Protein AF-0000000076754412 (afdb_homodimer)

Solvent-accessible surface area (backbone atoms only — not comparable to full-atom values): 15138 Å² total; per-residue (Å²): 67,38,43,42,46,48,81,57,50,55,60,40,44,88,69,35,59,53,42,61,53,50,56,64,53,45,78,73,45,84,82,56,74,74,42,76,46,78,52,86,63,39,36,35,36,34,46,70,50,68,36,38,57,58,87,78,58,60,30,35,32,29,74,58,44,25,42,32,45,27,33,68,37,61,52,35,30,36,37,37,38,54,46,91,73,42,43,81,75,39,74,72,35,80,89,76,38,36,25,30,28,44,67,80,91,41,26,43,36,57,40,37,54,62,28,28,39,38,35,41,53,59,32,20,32,32,74,52,17,25,93,82,61,77,46,56,35,30,32,38,37,39,38,28,54,57,133,67,37,42,45,47,49,81,56,49,56,61,42,44,87,70,35,60,53,40,61,53,49,55,65,52,44,80,73,44,84,81,55,72,74,43,78,46,77,54,85,62,40,34,36,37,34,45,69,49,66,37,38,57,58,87,76,59,57,28,35,30,28,73,57,42,24,42,32,46,27,32,68,38,61,54,35,29,37,36,36,37,54,44,90,73,42,42,79,73,39,74,73,34,81,89,77,39,38,26,30,28,44,65,80,90,41,25,41,37,56,40,38,55,62,27,29,39,37,35,42,51,59,31,21,32,32,74,52,18,26,92,83,63,77,47,56,35,30,31,38,37,39,37,26,55,57,132

Structure (mmCIF, N/CA/C/O backbone):
data_AF-0000000076754412-model_v1
#
loop_
_entity.id
_entity.type
_entity.pdbx_description
1 polymer 'YhcH/YjgK/YiaL family protein'
#
loop_
_atom_site.group_PDB
_atom_site.id
_atom_site.type_symbol
_atom_site.label_atom_id
_atom_site.label_alt_id
_atom_site.label_comp_id
_atom_site.label_asym_id
_atom_site.label_entity_id
_atom_site.label_seq_id
_atom_site.pdbx_PDB_ins_code
_atom_site.Cartn_x
_atom_site.Cartn_y
_atom_site.Cartn_z
_atom_site.occupancy
_atom_site.B_iso_or_equiv
_atom_site.auth_seq_id
_atom_site.auth_comp_id
_atom_site.auth_asym_id
_atom_site.auth_atom_id
_atom_site.pdbx_PDB_model_num
ATOM 1 N N . MET A 1 1 ? -4.668 1.689 -2.652 1 98.44 1 MET A N 1
ATOM 2 C CA . MET A 1 1 ? -3.76 2.596 -1.956 1 98.44 1 MET A CA 1
ATOM 3 C C . MET A 1 1 ? -2.369 2.562 -2.582 1 98.44 1 MET A C 1
ATOM 5 O O . MET A 1 1 ? -2.012 1.595 -3.256 1 98.44 1 MET A O 1
ATOM 9 N N . ILE A 1 2 ? -1.663 3.637 -2.4 1 98.62 2 ILE A N 1
ATOM 10 C CA . ILE A 1 2 ? -0.267 3.752 -2.809 1 98.62 2 ILE A CA 1
ATOM 11 C C . ILE A 1 2 ? 0.594 4.125 -1.604 1 98.62 2 ILE A C 1
ATOM 13 O O . ILE A 1 2 ? 0.211 4.977 -0.799 1 98.62 2 ILE A O 1
ATOM 17 N N . VAL A 1 3 ? 1.683 3.438 -1.368 1 98.75 3 VAL A N 1
ATOM 18 C CA . VAL A 1 3 ? 2.701 3.838 -0.402 1 98.75 3 VAL A CA 1
ATOM 19 C C . VAL A 1 3 ? 4.027 4.078 -1.119 1 98.75 3 VAL A C 1
ATOM 21 O O . VAL A 1 3 ? 4.508 3.217 -1.859 1 98.75 3 VAL A O 1
ATOM 24 N N . ASP A 1 4 ? 4.586 5.242 -0.949 1 98.19 4 ASP A N 1
ATOM 25 C CA . ASP A 1 4 ? 5.836 5.625 -1.597 1 98.19 4 ASP A CA 1
ATOM 26 C C . ASP A 1 4 ? 6.5 6.785 -0.863 1 98.19 4 ASP A C 1
ATOM 28 O O . ASP A 1 4 ? 5.938 7.332 0.086 1 98.19 4 ASP A O 1
ATOM 32 N N . GLN A 1 5 ? 7.773 7.016 -1.254 1 97.38 5 GLN A N 1
ATOM 33 C CA . GLN A 1 5 ? 8.305 8.32 -0.887 1 97.38 5 GLN A CA 1
ATOM 34 C C . GLN A 1 5 ? 7.453 9.445 -1.465 1 97.38 5 GLN A C 1
ATOM 36 O O . GLN A 1 5 ? 6.965 9.352 -2.592 1 97.38 5 GLN A O 1
ATOM 41 N N . LEU A 1 6 ? 7.281 10.5 -0.679 1 96.69 6 LEU A N 1
ATOM 42 C CA . LEU A 1 6 ? 6.402 11.586 -1.087 1 96.69 6 LEU A CA 1
ATOM 43 C C . LEU A 1 6 ? 6.754 12.07 -2.49 1 96.69 6 LEU A C 1
ATOM 45 O O . LEU A 1 6 ? 5.871 12.211 -3.342 1 96.69 6 LEU A O 1
ATOM 49 N N . GLN A 1 7 ? 8.039 12.297 -2.762 1 93.94 7 GLN A N 1
ATOM 50 C CA . GLN A 1 7 ? 8.461 12.828 -4.055 1 93.94 7 GLN A CA 1
ATOM 51 C C . GLN A 1 7 ? 8.195 11.82 -5.172 1 93.94 7 GLN A C 1
ATOM 53 O O . GLN A 1 7 ? 8.047 12.203 -6.336 1 93.94 7 GLN A O 1
ATOM 58 N N . GLY A 1 8 ? 8.117 10.57 -4.836 1 94.94 8 GLY A N 1
ATOM 59 C CA . GLY A 1 8 ? 7.867 9.516 -5.812 1 94.94 8 GLY A CA 1
ATOM 60 C C . GLY A 1 8 ? 6.438 9.508 -6.324 1 94.94 8 GLY A C 1
ATOM 61 O O . GLY A 1 8 ? 6.152 8.906 -7.363 1 94.94 8 GLY A O 1
ATOM 62 N N . LEU A 1 9 ? 5.539 10.234 -5.715 1 96.38 9 LEU A N 1
ATOM 63 C CA . LEU A 1 9 ? 4.121 10.203 -6.062 1 96.38 9 LEU A CA 1
ATOM 64 C C . LEU A 1 9 ? 3.889 10.82 -7.438 1 96.38 9 LEU A C 1
ATOM 66 O O . LEU A 1 9 ? 2.836 10.609 -8.047 1 96.38 9 LEU A O 1
ATOM 70 N N . GLN A 1 10 ? 4.836 11.578 -7.887 1 94.19 10 GLN A N 1
ATOM 71 C CA . GLN A 1 10 ? 4.703 12.172 -9.219 1 94.19 10 GLN A CA 1
ATOM 72 C C . GLN A 1 10 ? 4.562 11.086 -10.281 1 94.19 10 GLN A C 1
ATOM 74 O O . GLN A 1 10 ? 3.963 11.32 -11.336 1 94.19 10 GLN A O 1
ATOM 79 N N . ALA A 1 11 ? 5.074 9.938 -10 1 93.38 11 ALA A N 1
ATOM 80 C CA . ALA A 1 11 ? 5.051 8.828 -10.945 1 93.38 11 ALA A CA 1
ATOM 81 C C . ALA A 1 11 ? 3.635 8.281 -11.109 1 93.38 11 ALA A C 1
ATOM 83 O O . ALA A 1 11 ? 3.377 7.469 -12.008 1 93.38 11 ALA A O 1
ATOM 84 N N . TYR A 1 12 ? 2.746 8.734 -10.281 1 94.62 12 TYR A N 1
ATOM 85 C CA . TYR A 1 12 ? 1.379 8.219 -10.289 1 94.62 12 TYR A CA 1
ATOM 86 C C . TYR A 1 12 ? 0.398 9.297 -10.742 1 94.62 12 TYR A C 1
ATOM 88 O O . TYR A 1 12 ? -0.756 9.312 -10.312 1 94.62 12 TYR A O 1
ATOM 96 N N . SER A 1 13 ? 0.771 10.172 -11.609 1 92.12 13 SER A N 1
ATOM 97 C CA . SER A 1 13 ? -0.01 11.344 -11.992 1 92.12 13 SER A CA 1
ATOM 98 C C . SER A 1 13 ? -1.277 10.953 -12.734 1 92.12 13 SER A C 1
ATOM 100 O O . SER A 1 13 ? -2.27 11.68 -12.719 1 92.12 13 SER A O 1
ATOM 102 N N . ASP A 1 14 ? -1.338 9.742 -13.367 1 89.12 14 ASP A N 1
ATOM 103 C CA . ASP A 1 14 ? -2.541 9.281 -14.055 1 89.12 14 ASP A CA 1
ATOM 104 C C . ASP A 1 14 ? -3.654 8.969 -13.055 1 89.12 14 ASP A C 1
ATOM 106 O O . ASP A 1 14 ? -4.836 9.109 -13.375 1 89.12 14 ASP A O 1
ATOM 110 N N . ARG A 1 15 ? -3.23 8.562 -11.859 1 93.44 15 ARG A N 1
ATOM 111 C CA . ARG A 1 15 ? -4.195 8.117 -10.859 1 93.44 15 ARG A CA 1
ATOM 112 C C . ARG A 1 15 ? -4.422 9.188 -9.805 1 93.44 15 ARG A C 1
ATOM 114 O O . ARG A 1 15 ? -5.453 9.195 -9.125 1 93.44 15 ARG A O 1
ATOM 121 N N . ILE A 1 16 ? -3.455 10.07 -9.711 1 95.19 16 ILE A N 1
ATOM 122 C CA . ILE A 1 16 ? -3.51 11.133 -8.711 1 95.19 16 ILE A CA 1
ATOM 123 C C . ILE A 1 16 ? -3.49 12.492 -9.406 1 95.19 16 ILE A C 1
ATOM 125 O O . ILE A 1 16 ? -2.445 13.141 -9.477 1 95.19 16 ILE A O 1
ATOM 129 N N . PRO A 1 17 ? -4.637 12.984 -9.742 1 92.38 17 PRO A N 1
ATOM 130 C CA . PRO A 1 17 ? -4.672 14.312 -10.375 1 92.38 17 PRO A CA 1
ATOM 131 C C . PRO A 1 17 ? -4.086 15.406 -9.477 1 92.38 17 PRO A C 1
ATOM 133 O O . PRO A 1 17 ? -4.211 15.336 -8.25 1 92.38 17 PRO A O 1
ATOM 136 N N . HIS A 1 18 ? -3.426 16.344 -10.047 1 95.19 18 HIS A N 1
ATOM 137 C CA . HIS A 1 18 ? -2.934 17.562 -9.398 1 95.19 18 HIS A CA 1
ATOM 138 C C . HIS A 1 18 ? -1.764 17.25 -8.469 1 95.19 18 HIS A C 1
ATOM 140 O O . HIS A 1 18 ? -1.334 18.109 -7.699 1 95.19 18 HIS A O 1
ATOM 146 N N . ILE A 1 19 ? -1.248 16.031 -8.523 1 95.44 19 ILE A N 1
ATOM 147 C CA . ILE A 1 19 ? -0.172 15.633 -7.625 1 95.44 19 ILE A CA 1
ATOM 148 C C . ILE A 1 19 ? 1.046 16.531 -7.852 1 95.44 19 ILE A C 1
ATOM 150 O O . ILE A 1 19 ? 1.746 16.891 -6.902 1 95.44 19 ILE A O 1
ATOM 154 N N . LYS A 1 20 ? 1.332 16.922 -9.039 1 94.31 20 LYS A N 1
ATOM 155 C CA . LYS A 1 20 ? 2.473 17.781 -9.305 1 94.31 20 LYS A CA 1
ATOM 156 C C . LYS A 1 20 ? 2.318 19.125 -8.602 1 94.31 20 LYS A C 1
ATOM 158 O O . LYS A 1 20 ? 3.258 19.609 -7.965 1 94.31 20 LYS A O 1
ATOM 163 N N . ALA A 1 21 ? 1.181 19.719 -8.75 1 94.81 21 ALA A N 1
ATOM 164 C CA . ALA A 1 21 ? 0.907 20.984 -8.086 1 94.81 21 ALA A CA 1
ATOM 165 C C . ALA A 1 21 ? 1.015 20.859 -6.574 1 94.81 21 ALA A C 1
ATOM 167 O O . ALA A 1 21 ? 1.545 21.75 -5.902 1 94.81 21 ALA A O 1
ATOM 168 N N . ALA A 1 22 ? 0.491 19.766 -6.047 1 95.88 22 ALA A N 1
ATOM 169 C CA . ALA A 1 22 ? 0.557 19.516 -4.609 1 95.88 22 ALA A CA 1
ATOM 170 C C . ALA A 1 22 ? 2.004 19.438 -4.133 1 95.88 22 ALA A C 1
ATOM 172 O O . ALA A 1 22 ? 2.367 20.062 -3.133 1 95.88 22 ALA A O 1
ATOM 173 N N . LEU A 1 23 ? 2.838 18.734 -4.824 1 94.88 23 LEU A N 1
ATOM 174 C CA . LEU A 1 23 ? 4.234 18.562 -4.441 1 94.88 23 LEU A CA 1
ATOM 175 C C . LEU A 1 23 ? 5 19.875 -4.531 1 94.88 23 LEU A C 1
ATOM 177 O O . LEU A 1 23 ? 5.836 20.172 -3.676 1 94.88 23 LEU A O 1
ATOM 181 N N . ASP A 1 24 ? 4.73 20.656 -5.496 1 92.69 24 ASP A N 1
ATOM 182 C CA . ASP A 1 24 ? 5.359 21.969 -5.633 1 92.69 24 ASP A CA 1
ATOM 183 C C . ASP A 1 24 ? 4.996 22.875 -4.461 1 92.69 24 ASP A C 1
ATOM 185 O O . ASP A 1 24 ? 5.836 23.625 -3.971 1 92.69 24 ASP A O 1
ATOM 189 N N . THR A 1 25 ? 3.789 22.812 -4.062 1 92.19 25 THR A N 1
ATOM 190 C CA . THR A 1 25 ? 3.303 23.656 -2.975 1 92.19 25 THR A CA 1
ATOM 191 C C . THR A 1 25 ? 3.811 23.141 -1.628 1 92.19 25 THR A C 1
ATOM 193 O O . THR A 1 25 ? 4.117 23.938 -0.735 1 92.19 25 THR A O 1
ATOM 196 N N . PHE A 1 26 ? 3.945 21.859 -1.416 1 89.19 26 PHE A N 1
ATOM 197 C CA . PHE A 1 26 ? 4.383 21.203 -0.191 1 89.19 26 PHE A CA 1
ATOM 198 C C . PHE A 1 26 ? 5.719 21.766 0.278 1 89.19 26 PHE A C 1
ATOM 200 O O . PHE A 1 26 ? 5.914 22.016 1.471 1 89.19 26 PHE A O 1
ATOM 207 N N . ASN A 1 27 ? 6.672 21.938 -0.586 1 81.69 27 ASN A N 1
ATOM 208 C CA . ASN A 1 27 ? 8.016 22.391 -0.252 1 81.69 27 ASN A CA 1
ATOM 209 C C . ASN A 1 27 ? 7.98 23.672 0.572 1 81.69 27 ASN A C 1
ATOM 211 O O . ASN A 1 27 ? 8.859 23.906 1.408 1 81.69 27 ASN A O 1
ATOM 215 N N . GLY A 1 28 ? 6.91 24.344 0.569 1 82.06 28 GLY A N 1
ATOM 216 C CA . GLY A 1 28 ? 6.812 25.609 1.291 1 82.06 28 GLY A CA 1
ATOM 217 C C . GLY A 1 28 ? 5.988 25.5 2.561 1 82.06 28 GLY A C 1
ATOM 218 O O . GLY A 1 28 ? 5.957 26.438 3.363 1 82.06 28 GLY A O 1
ATOM 219 N N . LEU A 1 29 ? 5.406 24.328 2.846 1 86 29 LEU A N 1
ATOM 220 C CA . LEU A 1 29 ? 4.387 24.25 3.885 1 86 29 LEU A CA 1
ATOM 221 C C . LEU A 1 29 ? 4.895 23.453 5.086 1 86 29 LEU A C 1
ATOM 223 O O . LEU A 1 29 ? 4.324 23.547 6.176 1 86 29 LEU A O 1
ATOM 227 N N . ALA A 1 30 ? 5.879 22.688 5.113 1 77.12 30 ALA A N 1
ATOM 228 C CA . ALA A 1 30 ? 6.305 21.719 6.129 1 77.12 30 ALA A CA 1
ATOM 229 C C . ALA A 1 30 ? 6.555 22.422 7.465 1 77.12 30 ALA A C 1
ATOM 231 O O . ALA A 1 30 ? 6.422 21.797 8.523 1 77.12 30 ALA A O 1
ATOM 232 N N . GLN A 1 31 ? 6.766 23.656 7.453 1 83.56 31 GLN A N 1
ATOM 233 C CA . GLN A 1 31 ? 7.113 24.344 8.688 1 83.56 31 GLN A CA 1
ATOM 234 C C . GLN A 1 31 ? 6.012 25.328 9.094 1 83.56 31 GLN A C 1
ATOM 236 O O . GLN A 1 31 ? 6.188 26.109 10.031 1 83.56 31 GLN A O 1
ATOM 241 N N . GLU A 1 32 ? 4.922 25.172 8.422 1 89.25 32 GLU A N 1
ATOM 242 C CA . GLU A 1 32 ? 3.828 26.109 8.695 1 89.25 32 GLU A CA 1
ATOM 243 C C . GLU A 1 32 ? 3.02 25.656 9.906 1 89.25 32 GLU A C 1
ATOM 245 O O . GLU A 1 32 ? 3.193 24.547 10.398 1 89.25 32 GLU A O 1
ATOM 250 N N . ALA A 1 33 ? 2.154 26.531 10.383 1 93.12 33 ALA A N 1
ATOM 251 C CA . ALA A 1 33 ? 1.313 26.281 11.547 1 93.12 33 ALA A CA 1
ATOM 252 C C . ALA A 1 33 ? 0.203 25.281 11.219 1 93.12 33 ALA A C 1
ATOM 254 O O . ALA A 1 33 ? -0.13 25.078 10.047 1 93.12 33 ALA A O 1
ATOM 255 N N . ILE A 1 34 ? -0.3 24.719 12.234 1 95.75 34 ILE A N 1
ATOM 256 C CA . ILE A 1 34 ? -1.445 23.828 12.109 1 95.75 34 ILE A CA 1
ATOM 257 C C . ILE A 1 34 ? -2.607 24.562 11.445 1 95.75 34 ILE A C 1
ATOM 259 O O . ILE A 1 34 ? -2.879 25.719 11.773 1 95.75 34 ILE A O 1
ATOM 263 N N . GLY A 1 35 ? -3.252 23.938 10.57 1 96.44 35 GLY A N 1
ATOM 264 C CA . GLY A 1 35 ? -4.379 24.562 9.891 1 96.44 35 GLY A CA 1
ATOM 265 C C . GLY A 1 35 ? -4.527 24.109 8.453 1 96.44 35 GLY A C 1
ATOM 266 O O . GLY A 1 35 ? -3.844 23.188 8.008 1 96.44 35 GLY A O 1
ATOM 267 N N . ARG A 1 36 ? -5.496 24.672 7.762 1 96.94 36 ARG A N 1
ATOM 268 C CA . ARG A 1 36 ? -5.797 24.359 6.367 1 96.94 36 ARG A CA 1
ATOM 269 C C . ARG A 1 36 ? -5.098 25.328 5.426 1 96.94 36 ARG A C 1
ATOM 271 O O . ARG A 1 36 ? -5.066 26.547 5.688 1 96.94 36 ARG A O 1
ATOM 278 N N . TYR A 1 37 ? -4.574 24.891 4.336 1 96.94 37 TYR A N 1
ATOM 279 C CA . TYR A 1 37 ? -3.939 25.672 3.281 1 96.94 37 TYR A CA 1
ATOM 280 C C . TYR A 1 37 ? -4.449 25.234 1.908 1 96.94 37 TYR A C 1
ATOM 282 O O . TYR A 1 37 ? -4.238 24.094 1.486 1 96.94 37 TYR A O 1
ATOM 290 N N . ASP A 1 38 ? -5.016 26.172 1.176 1 96.06 38 ASP A N 1
ATOM 291 C CA . ASP A 1 38 ? -5.578 25.875 -0.136 1 96.06 38 ASP A CA 1
ATOM 292 C C . ASP A 1 38 ? -4.531 26.047 -1.235 1 96.06 38 ASP A C 1
ATOM 294 O O . ASP A 1 38 ? -3.6 26.844 -1.098 1 96.06 38 ASP A O 1
ATOM 298 N N . PHE A 1 39 ? -4.578 25.328 -2.26 1 94.31 39 PHE A N 1
ATOM 299 C CA . PHE A 1 39 ? -3.828 25.5 -3.498 1 94.31 39 PHE A CA 1
ATOM 300 C C . PHE A 1 39 ? -4.68 25.141 -4.703 1 94.31 39 PHE A C 1
ATOM 302 O O . PHE A 1 39 ? -5.812 24.672 -4.555 1 94.31 39 PHE A O 1
ATOM 309 N N . GLU A 1 40 ? -4.168 25.438 -5.879 1 91.19 40 GLU A N 1
ATOM 310 C CA . GLU A 1 40 ? -4.895 25.094 -7.094 1 91.19 40 GLU A CA 1
ATOM 311 C C . GLU A 1 40 ? -5 23.578 -7.254 1 91.19 40 GLU A C 1
ATOM 313 O O . GLU A 1 40 ? -3.994 22.906 -7.473 1 91.19 40 GLU A O 1
ATOM 318 N N . GLY A 1 41 ? -6.176 23.047 -6.984 1 94.12 41 GLY A N 1
ATOM 319 C CA . GLY A 1 41 ? -6.395 21.625 -7.195 1 94.12 41 GLY A CA 1
ATOM 320 C C . GLY A 1 41 ? -6.781 20.875 -5.926 1 94.12 41 GLY A C 1
ATOM 321 O O . GLY A 1 41 ? -7.141 19.703 -5.973 1 94.12 41 GLY A O 1
ATOM 322 N N . GLY A 1 42 ? -6.617 21.594 -4.703 1 96.88 42 GLY A N 1
ATOM 323 C CA . GLY A 1 42 ? -6.992 20.938 -3.453 1 96.88 42 GLY A CA 1
ATOM 324 C C . GLY A 1 42 ? -6.582 21.734 -2.229 1 96.88 42 GLY A C 1
ATOM 325 O O . GLY A 1 42 ? -6.59 22.969 -2.25 1 96.88 42 GLY A O 1
ATOM 326 N N . TYR A 1 43 ? -6.312 21.047 -1.161 1 97.25 43 TYR A N 1
ATOM 327 C CA . TYR A 1 43 ? -5.887 21.734 0.049 1 97.25 43 TYR A CA 1
ATOM 328 C C . TYR A 1 43 ? -5.082 20.812 0.953 1 97.25 43 TYR A C 1
ATOM 330 O O . TYR A 1 43 ? -5.07 19.594 0.751 1 97.25 43 TYR A O 1
ATOM 338 N N . PHE A 1 44 ? -4.398 21.438 1.867 1 97.38 44 PHE A N 1
ATOM 339 C CA . PHE A 1 44 ? -3.604 20.781 2.895 1 97.38 44 PHE A CA 1
ATOM 340 C C . PHE A 1 44 ? -4.219 20.984 4.273 1 97.38 44 PHE A C 1
ATOM 342 O O . PHE A 1 44 ? -4.777 22.047 4.555 1 97.38 44 PHE A O 1
ATOM 349 N N . PHE A 1 45 ? -4.039 19.984 5.066 1 97.31 45 PHE A N 1
ATOM 350 C CA . PHE A 1 45 ? -4.305 20.094 6.496 1 97.31 45 PHE A CA 1
ATOM 351 C C . PHE A 1 45 ? -3.072 19.719 7.309 1 97.31 45 PHE A C 1
ATOM 353 O O . PHE A 1 45 ? -2.598 18.578 7.227 1 97.31 45 PHE A O 1
ATOM 360 N N . ILE A 1 46 ? -2.555 20.656 8 1 97.12 46 ILE A N 1
ATOM 361 C CA . ILE A 1 46 ? -1.521 20.328 8.977 1 97.12 46 ILE A CA 1
ATOM 362 C C . ILE A 1 46 ? -2.16 20.078 10.336 1 97.12 46 ILE A C 1
ATOM 364 O O . ILE A 1 46 ? -2.949 20.891 10.82 1 97.12 46 ILE A O 1
ATOM 368 N N . GLN A 1 47 ? -1.828 18.969 10.867 1 96.94 47 GLN A N 1
ATOM 369 C CA . GLN A 1 47 ? -2.398 18.609 12.156 1 96.94 47 GLN A CA 1
ATOM 370 C C . GLN A 1 47 ? -1.352 17.953 13.055 1 96.94 47 GLN A C 1
ATOM 372 O O . GLN A 1 47 ? -0.331 17.453 12.57 1 96.94 47 GLN A O 1
ATOM 377 N N . ASP A 1 48 ? -1.529 18.078 14.328 1 96.38 48 ASP A N 1
ATOM 378 C CA . ASP A 1 48 ? -0.702 17.391 15.312 1 96.38 48 ASP A CA 1
ATOM 379 C C . ASP A 1 48 ? -1.553 16.828 16.453 1 96.38 48 ASP A C 1
ATOM 381 O O . ASP A 1 48 ? -2.771 17.016 16.469 1 96.38 48 ASP A O 1
ATOM 385 N N . GLY A 1 49 ? -0.93 15.992 17.25 1 96.81 49 GLY A N 1
ATOM 386 C CA . GLY A 1 49 ? -1.644 15.398 18.359 1 96.81 49 GLY A CA 1
ATOM 387 C C . GLY A 1 49 ? -0.961 14.156 18.922 1 96.81 49 GLY A C 1
ATOM 388 O O . GLY A 1 49 ? 0.255 14.008 18.797 1 96.81 49 GLY A O 1
ATOM 389 N N . GLU A 1 50 ? -1.765 13.445 19.594 1 97.69 50 GLU A N 1
ATOM 390 C CA . GLU A 1 50 ? -1.343 12.141 20.078 1 97.69 50 GLU A CA 1
ATOM 391 C C . GLU A 1 50 ? -1.973 11.008 19.281 1 97.69 50 GLU A C 1
ATOM 393 O O . GLU A 1 50 ? -3.152 11.078 18.922 1 97.69 50 GLU A O 1
ATOM 398 N N . LEU A 1 51 ? -1.179 10.039 19.031 1 98 51 LEU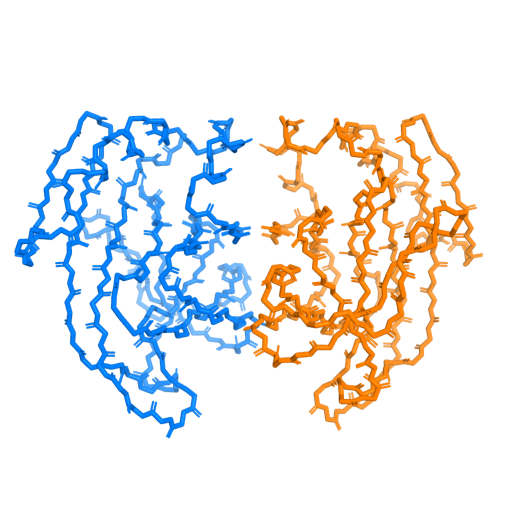 A N 1
ATOM 399 C CA . LEU A 1 51 ? -1.694 8.898 18.281 1 98 51 LEU A CA 1
ATOM 400 C C . LEU A 1 51 ? -2.756 8.156 19.094 1 98 51 LEU A C 1
ATOM 402 O O . LEU A 1 51 ? -2.619 7.988 20.312 1 98 51 LEU A O 1
ATOM 406 N N . GLY A 1 52 ? -3.838 7.785 18.469 1 97.44 52 GLY A N 1
ATOM 407 C CA . GLY A 1 52 ? -4.855 6.961 19.094 1 97.44 52 GLY A CA 1
ATOM 408 C C . GLY A 1 52 ? -4.582 5.473 18.969 1 97.44 52 GLY A C 1
ATOM 409 O O . GLY A 1 52 ? -3.857 5.043 18.078 1 97.44 52 GLY A O 1
ATOM 410 N N . ALA A 1 53 ? -5.203 4.738 19.828 1 96.69 53 ALA A N 1
ATOM 411 C CA . ALA A 1 53 ? -5.094 3.287 19.734 1 96.69 53 ALA A CA 1
ATOM 412 C C . ALA A 1 53 ? -5.848 2.756 18.516 1 96.69 53 ALA A C 1
ATOM 414 O O . ALA A 1 53 ? -6.945 3.23 18.203 1 96.69 53 ALA A O 1
ATOM 415 N N . VAL A 1 54 ? -5.355 1.763 17.891 1 95.38 54 VAL A N 1
ATOM 416 C CA . VAL A 1 54 ? -5.918 1.206 16.672 1 95.38 54 VAL A CA 1
ATOM 417 C C . VAL A 1 54 ? -7.332 0.69 16.938 1 95.38 54 VAL A C 1
ATOM 419 O O . VAL A 1 54 ? -8.211 0.789 16.078 1 95.38 54 VAL A O 1
ATOM 422 N N . ASP A 1 55 ? -7.617 0.157 18.062 1 93 55 ASP A N 1
ATOM 423 C CA . ASP A 1 55 ? -8.891 -0.494 18.359 1 93 55 ASP A CA 1
ATOM 424 C C . ASP A 1 55 ? -9.922 0.52 18.844 1 93 55 ASP A C 1
ATOM 426 O O . ASP A 1 55 ? -11.086 0.172 19.062 1 93 55 ASP A O 1
ATOM 430 N N . ALA A 1 56 ? -9.625 1.762 18.984 1 91.25 56 ALA A N 1
ATOM 431 C CA . ALA A 1 56 ? -10.516 2.773 19.531 1 91.25 56 ALA A CA 1
ATOM 432 C C . ALA A 1 56 ? -11.094 3.656 18.438 1 91.25 56 ALA A C 1
ATOM 434 O O . ALA A 1 56 ? -11.531 4.781 18.688 1 91.25 56 ALA A O 1
ATOM 435 N N . SER A 1 57 ? -11.039 3.154 17.219 1 93.31 57 SER A N 1
ATOM 436 C CA . SER A 1 57 ? -11.516 4 16.125 1 93.31 57 SER A CA 1
ATOM 437 C C . SER A 1 57 ? -12.203 3.174 15.047 1 93.31 57 SER A C 1
ATOM 439 O O . SER A 1 57 ? -11.945 1.975 14.922 1 93.31 57 SER A O 1
ATOM 441 N N . HIS A 1 58 ? -13.062 3.859 14.336 1 97.75 58 HIS A N 1
ATOM 442 C CA . HIS A 1 58 ? -13.648 3.316 13.117 1 97.75 58 HIS A CA 1
ATOM 443 C C . HIS A 1 58 ? -12.812 3.678 11.898 1 97.75 58 HIS A C 1
ATOM 445 O O . HIS A 1 58 ? -12.047 4.648 11.93 1 97.75 58 HIS A O 1
ATOM 451 N N . TYR A 1 59 ? -12.984 2.865 10.875 1 98.69 59 TYR A N 1
ATOM 452 C CA . TYR A 1 59 ? -12.508 3.311 9.57 1 98.69 59 TYR A CA 1
ATOM 453 C C . TYR A 1 59 ? -13.305 4.516 9.086 1 98.69 59 TYR A C 1
ATOM 455 O O . TYR A 1 59 ? -14.523 4.586 9.281 1 98.69 59 TYR A O 1
ATOM 463 N N . GLU A 1 60 ? -12.68 5.363 8.414 1 98.81 60 GLU A N 1
ATOM 464 C CA . GLU A 1 60 ? -13.359 6.41 7.66 1 98.81 60 GLU A CA 1
ATOM 465 C C . GLU A 1 60 ? -13.125 6.246 6.16 1 98.81 60 GLU A C 1
ATOM 467 O O . GLU A 1 60 ? -12.102 5.707 5.742 1 98.81 60 GLU A O 1
ATOM 472 N N . ALA A 1 61 ? -13.992 6.688 5.391 1 98.62 61 ALA A N 1
ATOM 473 C CA . ALA A 1 61 ? -13.883 6.688 3.934 1 98.62 61 ALA A CA 1
ATOM 474 C C . ALA A 1 61 ? -14.469 7.965 3.34 1 98.62 61 ALA A C 1
ATOM 476 O O . ALA A 1 61 ? -15.422 8.539 3.889 1 98.62 61 ALA A O 1
ATOM 477 N N . HIS A 1 62 ? -13.859 8.414 2.311 1 98.5 62 HIS A N 1
ATOM 478 C CA . HIS A 1 62 ? -14.281 9.602 1.588 1 98.5 62 HIS A CA 1
ATOM 479 C C . HIS A 1 62 ? -14.672 9.266 0.153 1 98.5 62 HIS A C 1
ATOM 481 O O . HIS A 1 62 ? -14.273 8.234 -0.378 1 98.5 62 HIS A O 1
ATOM 487 N N . ARG A 1 63 ? -15.477 10.164 -0.468 1 97.81 63 ARG A N 1
ATOM 488 C CA . ARG A 1 63 ? -15.914 9.914 -1.839 1 97.81 63 ARG A CA 1
ATOM 489 C C . ARG A 1 63 ? -15.5 11.055 -2.76 1 97.81 63 ARG A C 1
ATOM 491 O O . ARG A 1 63 ? -15.344 10.859 -3.969 1 97.81 63 ARG A O 1
ATOM 498 N N . LYS A 1 64 ? -15.312 12.219 -2.205 1 97.19 64 LYS A N 1
ATOM 499 C CA . LYS A 1 64 ? -15.023 13.406 -3.012 1 97.19 64 LYS A CA 1
ATOM 500 C C . LYS A 1 64 ? -13.523 13.672 -3.084 1 97.19 64 LYS A C 1
ATOM 502 O O . LYS A 1 64 ? -13.016 14.094 -4.125 1 97.19 64 LYS A O 1
ATOM 507 N N . TRP A 1 65 ? -12.836 13.352 -2.016 1 97.38 65 TRP A N 1
ATOM 508 C CA . TRP A 1 65 ? -11.414 13.664 -1.897 1 97.38 65 TRP A CA 1
ATOM 509 C C . TRP A 1 65 ? -10.594 12.398 -1.671 1 97.38 65 TRP A C 1
ATOM 511 O O . TRP A 1 65 ? -11.008 11.516 -0.914 1 97.38 65 TRP A O 1
ATOM 521 N N . LEU A 1 66 ? -9.539 12.312 -2.398 1 98 66 LEU A N 1
ATOM 522 C CA . LEU A 1 66 ? -8.539 11.367 -1.915 1 98 66 LEU A CA 1
ATOM 523 C C . LEU A 1 66 ? -7.637 12.016 -0.873 1 98 66 LEU A C 1
ATOM 525 O O . LEU A 1 66 ? -7.473 13.234 -0.864 1 98 66 LEU A O 1
ATOM 529 N N . ASP A 1 67 ? -7.121 11.227 0.046 1 98.69 67 ASP A N 1
ATOM 530 C CA . ASP A 1 67 ? -6.215 11.703 1.087 1 98.69 67 ASP A CA 1
ATOM 531 C C . ASP A 1 67 ? -4.789 11.203 0.842 1 98.69 67 ASP A C 1
ATOM 533 O O . ASP A 1 67 ? -4.586 10.039 0.491 1 98.69 67 ASP A O 1
ATOM 537 N N . ILE A 1 68 ? -3.879 12.07 1.017 1 98.69 68 ILE A N 1
ATOM 538 C CA . ILE A 1 68 ? -2.475 11.688 1.113 1 98.69 68 ILE A CA 1
ATOM 539 C C . ILE A 1 68 ? -1.943 12.016 2.506 1 98.69 68 ILE A C 1
ATOM 541 O O . ILE A 1 68 ? -1.905 13.188 2.9 1 98.69 68 ILE A O 1
ATOM 545 N N . HIS A 1 69 ? -1.586 10.977 3.262 1 98.81 69 HIS A N 1
ATOM 546 C CA . HIS A 1 69 ? -1.067 11.148 4.613 1 98.81 69 HIS A CA 1
ATOM 547 C C . HIS A 1 69 ? 0.457 11.188 4.617 1 98.81 69 HIS A C 1
ATOM 549 O O . HIS A 1 69 ? 1.11 10.281 4.105 1 98.81 69 HIS A O 1
ATOM 555 N N . VAL A 1 70 ? 1.025 12.273 5.23 1 98 70 VAL A N 1
ATOM 556 C CA . VAL A 1 70 ? 2.465 12.516 5.223 1 98 70 VAL A CA 1
ATOM 557 C C . VAL A 1 70 ? 2.928 12.93 6.617 1 98 70 VAL A C 1
ATOM 559 O O . VAL A 1 70 ? 2.779 14.086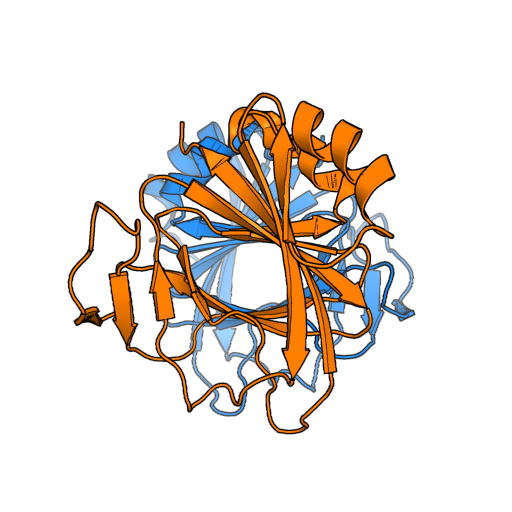 7.012 1 98 70 VAL A O 1
ATOM 562 N N . PRO A 1 71 ? 3.541 12.023 7.332 1 97.56 71 PRO A N 1
ATOM 563 C CA . PRO A 1 71 ? 4.133 12.469 8.594 1 97.56 71 PRO A CA 1
ATOM 564 C C . PRO A 1 71 ? 5.188 13.555 8.398 1 97.56 71 PRO A C 1
ATOM 566 O O . PRO A 1 71 ? 5.992 13.477 7.465 1 97.56 71 PRO A O 1
ATOM 569 N N . LEU A 1 72 ? 5.129 14.539 9.258 1 96.5 72 LEU A N 1
ATOM 570 C CA . LEU A 1 72 ? 6.145 15.586 9.289 1 96.5 72 LEU A CA 1
ATOM 571 C C . LEU A 1 72 ? 7.094 15.391 10.469 1 96.5 72 LEU A C 1
ATOM 573 O O . LEU A 1 72 ? 8.289 15.648 10.352 1 96.5 72 LEU A O 1
ATOM 577 N N . GLU A 1 73 ? 6.586 14.992 11.578 1 95.94 73 GLU A N 1
ATOM 578 C CA . GLU A 1 73 ? 7.328 14.641 12.789 1 95.94 73 GLU A CA 1
ATOM 579 C C . GLU A 1 73 ? 6.785 13.352 13.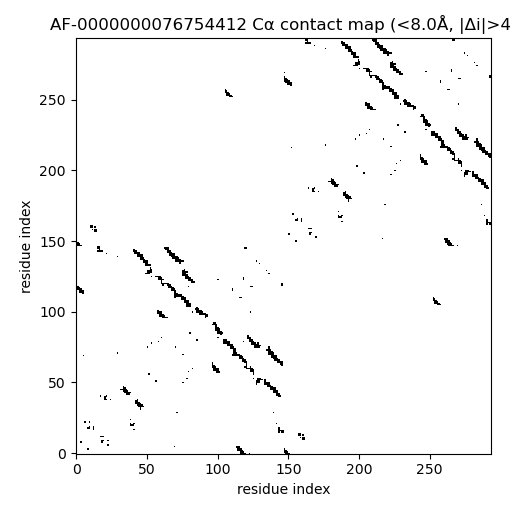406 1 95.94 73 GLU A C 1
ATOM 581 O O . GLU A 1 73 ? 5.574 13.133 13.445 1 95.94 73 GLU A O 1
ATOM 586 N N . GLY A 1 74 ? 7.809 12.508 13.914 1 95.75 74 GLY A N 1
ATOM 587 C CA . GLY A 1 74 ? 7.391 11.227 14.469 1 95.75 74 GLY A CA 1
ATOM 588 C C . GLY A 1 74 ? 7.016 10.211 13.414 1 95.75 74 GLY A C 1
ATOM 589 O O . GLY A 1 74 ? 7.668 10.125 12.367 1 95.75 74 GLY A O 1
ATOM 590 N N . HIS A 1 75 ? 6.117 9.305 13.758 1 96.94 75 HIS A N 1
ATOM 591 C CA . HIS A 1 75 ? 5.57 8.281 12.867 1 96.94 75 HIS A CA 1
ATOM 592 C C . HIS A 1 75 ? 4.105 8 13.188 1 96.94 75 HIS A C 1
ATOM 594 O O . HIS A 1 75 ? 3.604 8.414 14.234 1 96.94 75 HIS A O 1
ATOM 600 N N . GLU A 1 76 ? 3.473 7.418 12.305 1 97.94 76 GLU A N 1
ATOM 601 C CA . GLU A 1 76 ? 2.117 6.941 12.57 1 97.94 76 GLU A CA 1
ATOM 602 C C . GLU A 1 76 ? 1.859 5.602 11.891 1 97.94 76 GLU A C 1
ATOM 604 O O . GLU A 1 76 ? 2.553 5.238 10.938 1 97.94 76 GLU A O 1
ATOM 609 N N . TYR A 1 77 ? 0.959 4.883 12.445 1 98.31 77 TYR A N 1
ATOM 610 C CA . TYR A 1 77 ? 0.344 3.762 11.742 1 98.31 77 TYR A CA 1
ATOM 611 C C . TYR A 1 77 ? -0.946 4.191 11.055 1 98.31 77 TYR A C 1
ATOM 613 O O . TYR A 1 77 ? -1.773 4.887 11.648 1 98.31 77 TYR A O 1
ATOM 621 N N . LEU A 1 78 ? -1.03 3.912 9.836 1 98.75 78 LEU A N 1
ATOM 622 C CA . LEU A 1 78 ? -2.266 4.035 9.062 1 98.75 78 LEU A CA 1
ATOM 623 C C . LEU A 1 78 ? -2.852 2.662 8.75 1 98.75 78 LEU A C 1
ATOM 625 O O . LEU A 1 78 ? -2.184 1.82 8.148 1 98.75 78 LEU A O 1
ATOM 629 N N . ILE A 1 79 ? -4.082 2.439 9.219 1 98.75 79 ILE A N 1
ATOM 630 C CA . ILE A 1 79 ? -4.766 1.184 8.938 1 98.75 79 ILE A CA 1
ATOM 631 C C . ILE A 1 79 ? -5.668 1.355 7.715 1 98.75 79 ILE A C 1
ATOM 633 O O . ILE A 1 79 ? -6.434 2.316 7.629 1 98.75 79 ILE A O 1
ATOM 637 N N . VAL A 1 80 ? -5.547 0.452 6.746 1 98.81 80 VAL A N 1
ATOM 638 C CA . VAL A 1 80 ? -6.293 0.6 5.5 1 98.81 80 VAL A CA 1
ATOM 639 C C . VAL A 1 80 ? -6.996 -0.713 5.16 1 98.81 80 VAL A C 1
ATOM 641 O O . VAL A 1 80 ? -6.441 -1.794 5.371 1 98.81 80 VAL A O 1
ATOM 644 N N . ALA A 1 81 ? -8.148 -0.614 4.688 1 98.56 81 ALA A N 1
ATOM 645 C CA . ALA A 1 81 ? -8.914 -1.743 4.172 1 98.56 81 ALA A CA 1
ATOM 646 C C . ALA A 1 81 ? -9.836 -1.306 3.035 1 98.56 81 ALA A C 1
ATOM 648 O O . ALA A 1 81 ? -10.305 -0.165 3.012 1 98.56 81 ALA A O 1
ATOM 649 N N . PRO A 1 82 ? -10.039 -2.221 2.072 1 98.19 82 PRO A N 1
ATOM 650 C CA . PRO A 1 82 ? -11.031 -1.854 1.059 1 98.19 82 PRO A CA 1
ATOM 651 C C . PRO A 1 82 ? -12.43 -1.681 1.639 1 98.19 82 PRO A C 1
ATOM 653 O O . PRO A 1 82 ? -12.875 -2.5 2.449 1 98.19 82 PRO A O 1
ATOM 656 N N . THR A 1 83 ? -13.102 -0.685 1.184 1 98.06 83 THR A N 1
ATOM 657 C CA . THR A 1 83 ? -14.43 -0.385 1.699 1 98.06 83 THR A CA 1
ATOM 658 C C . THR A 1 83 ? -15.375 -1.563 1.479 1 98.06 83 THR A C 1
ATOM 660 O O . THR A 1 83 ? -16.25 -1.828 2.305 1 98.06 83 THR A O 1
ATOM 663 N N . CYS A 1 84 ? -15.172 -2.299 0.444 1 96.19 84 CYS A N 1
ATOM 664 C CA . CYS A 1 84 ? -16.094 -3.365 0.06 1 96.19 84 CYS A CA 1
ATOM 665 C C . CYS A 1 84 ? -15.992 -4.543 1.023 1 96.19 84 CYS A C 1
ATOM 667 O O . CYS A 1 84 ? -16.812 -5.453 0.983 1 96.19 84 CYS A O 1
ATOM 669 N N . GLN A 1 85 ? -15.078 -4.508 1.94 1 96.38 85 GLN A N 1
ATOM 670 C CA . GLN A 1 85 ? -14.898 -5.598 2.895 1 96.38 85 GLN A CA 1
ATOM 671 C C . GLN A 1 85 ? -15.281 -5.16 4.305 1 96.38 85 GLN A C 1
ATOM 673 O O . GLN A 1 85 ? -14.945 -5.832 5.281 1 96.38 85 GLN A O 1
ATOM 678 N N . LEU A 1 86 ? -15.875 -4.023 4.41 1 98.06 86 LEU A N 1
ATOM 679 C CA . LEU A 1 86 ? -16.203 -3.461 5.711 1 98.06 86 LEU A CA 1
ATOM 680 C C . LEU A 1 86 ? -17.719 -3.221 5.824 1 98.06 86 LEU A C 1
ATOM 682 O O . LEU A 1 86 ? -18.422 -3.236 4.82 1 98.06 86 LEU A O 1
ATOM 686 N N . ASN A 1 87 ? -18.125 -3.027 7.039 1 98.19 87 ASN A N 1
ATOM 687 C CA . ASN A 1 87 ? -19.531 -2.717 7.312 1 98.19 87 ASN A CA 1
ATOM 688 C C . ASN A 1 87 ? -19.719 -1.247 7.684 1 98.19 87 ASN A C 1
ATOM 690 O O . ASN A 1 87 ? -18.984 -0.721 8.531 1 98.19 87 ASN A O 1
ATOM 694 N N . GLU A 1 88 ? -20.703 -0.644 7.07 1 97.44 88 GLU A N 1
ATOM 695 C CA . GLU A 1 88 ? -20.984 0.756 7.375 1 97.44 88 GLU A CA 1
ATOM 696 C C . GLU A 1 88 ? -21.516 0.917 8.797 1 97.44 88 GLU A C 1
ATOM 698 O O . GLU A 1 88 ? -22.391 0.162 9.227 1 97.44 88 GLU A O 1
ATOM 703 N N . VAL A 1 89 ? -21.016 1.801 9.531 1 97.56 89 VAL A N 1
ATOM 704 C CA . VAL A 1 89 ? -21.438 2.135 10.883 1 97.56 89 VAL A CA 1
ATOM 705 C C . VAL A 1 89 ? -22.234 3.443 10.867 1 97.56 89 VAL A C 1
ATOM 707 O O . VAL A 1 89 ? -23.266 3.559 11.523 1 97.56 89 VAL A O 1
ATOM 710 N N . THR A 1 90 ? -21.656 4.398 10.242 1 97.62 90 THR A N 1
ATOM 711 C CA . THR A 1 90 ? -22.297 5.68 9.992 1 97.62 90 THR A CA 1
ATOM 712 C C . THR A 1 90 ? -22.359 5.969 8.492 1 97.62 90 THR A C 1
ATOM 714 O O . THR A 1 90 ? -21.344 5.902 7.801 1 97.62 90 THR A O 1
ATOM 717 N N . ALA A 1 91 ? -23.547 6.293 8.07 1 97.19 91 ALA A N 1
ATOM 718 C CA . ALA A 1 91 ? -23.781 6.516 6.645 1 97.19 91 ALA A CA 1
ATOM 719 C C . ALA A 1 91 ? -22.984 7.707 6.141 1 97.19 91 ALA A C 1
ATOM 721 O O . ALA A 1 91 ? -22.672 8.625 6.902 1 97.19 91 ALA A O 1
ATOM 722 N N . TYR A 1 92 ? -22.75 7.637 4.926 1 98.31 92 TYR A N 1
ATOM 723 C CA . TYR A 1 92 ? -22 8.688 4.258 1 98.31 92 TYR A CA 1
ATOM 724 C C . TYR A 1 92 ? -22.688 10.039 4.41 1 98.31 92 TYR A C 1
ATOM 726 O O . TYR A 1 92 ? -23.891 10.164 4.152 1 98.31 92 TYR A O 1
ATOM 734 N N . ASP A 1 93 ? -21.953 11 4.863 1 98.25 93 ASP A N 1
ATOM 735 C CA . ASP A 1 93 ? -22.359 12.398 4.938 1 98.25 93 ASP A CA 1
ATOM 736 C C . ASP A 1 93 ? -21.766 13.211 3.795 1 98.25 93 ASP A C 1
ATOM 738 O O . ASP A 1 93 ? -20.562 13.5 3.799 1 98.25 93 ASP A O 1
ATOM 742 N N . ALA A 1 94 ? -22.531 13.664 2.834 1 97.31 94 ALA A N 1
ATOM 743 C CA . ALA A 1 94 ? -22.047 14.336 1.633 1 97.31 94 ALA A CA 1
ATOM 744 C C . ALA A 1 94 ? -21.438 15.695 1.973 1 97.31 94 ALA A C 1
ATOM 746 O O . ALA A 1 94 ? -20.516 16.156 1.296 1 97.31 94 ALA A O 1
ATOM 747 N N . GLU A 1 95 ? -22 16.328 2.971 1 97.56 95 GLU A N 1
ATOM 748 C CA . GLU A 1 95 ? -21.484 17.625 3.383 1 97.56 95 GLU A CA 1
ATOM 749 C C . GLU A 1 95 ? -20.094 17.516 3.98 1 97.56 95 GLU A C 1
ATOM 751 O O . GLU A 1 95 ? -19.219 18.344 3.707 1 97.56 95 GLU A O 1
ATOM 756 N N . LYS A 1 96 ? -19.844 16.531 4.719 1 97.44 96 LYS A N 1
ATOM 757 C CA . LYS A 1 96 ? -18.562 16.344 5.379 1 97.44 96 LYS A CA 1
ATOM 758 C C . LYS A 1 96 ? -17.656 15.414 4.574 1 97.44 96 LYS A C 1
ATOM 760 O O . LYS A 1 96 ? -16.469 15.258 4.887 1 97.44 96 LYS A O 1
ATOM 765 N N . ASP A 1 97 ? -18.234 14.711 3.609 1 98.25 97 ASP A N 1
ATOM 766 C CA . ASP A 1 97 ? -17.531 13.75 2.764 1 98.25 97 ASP A CA 1
ATOM 767 C C . ASP A 1 97 ? -16.906 12.633 3.598 1 98.25 97 ASP A C 1
ATOM 769 O O . ASP A 1 97 ? -15.695 12.375 3.488 1 98.25 97 ASP A O 1
ATOM 773 N N . ILE A 1 98 ? -17.75 11.977 4.363 1 98.5 98 ILE A N 1
ATOM 774 C CA . ILE A 1 98 ? -17.156 10.953 5.219 1 98.5 98 ILE A CA 1
ATOM 775 C C . ILE A 1 98 ? -18.188 9.891 5.559 1 98.5 98 ILE A C 1
ATOM 777 O O . ILE A 1 98 ? -19.375 10.203 5.734 1 98.5 98 ILE A O 1
ATOM 781 N N . ALA A 1 99 ? -17.875 8.727 5.547 1 98.56 99 ALA A N 1
ATOM 782 C CA . ALA A 1 99 ? -18.578 7.586 6.129 1 98.56 99 ALA A CA 1
ATOM 783 C C . ALA A 1 99 ? -17.703 6.871 7.152 1 98.56 99 ALA A C 1
ATOM 785 O O . ALA A 1 99 ? -16.469 6.93 7.074 1 98.56 99 ALA A O 1
ATOM 786 N N . PHE A 1 100 ? -18.266 6.215 8.117 1 98.69 100 PHE A N 1
ATOM 787 C CA . PHE A 1 100 ? -17.531 5.395 9.07 1 98.69 100 PHE A CA 1
ATOM 788 C C . PHE A 1 100 ? -17.891 3.92 8.906 1 98.69 100 PHE A C 1
ATOM 790 O O . PHE A 1 100 ? -19.062 3.58 8.703 1 98.69 100 PHE A O 1
ATOM 797 N N . LEU A 1 101 ? -16.906 3.168 8.891 1 98.69 101 LEU A N 1
ATOM 798 C CA . LEU A 1 101 ? -17.062 1.733 8.672 1 98.69 101 LEU A CA 1
ATOM 799 C C . LEU A 1 101 ? -16.312 0.938 9.734 1 98.69 101 LEU A C 1
ATOM 801 O O . LEU A 1 101 ? -15.445 1.482 10.422 1 98.69 101 LEU A O 1
ATOM 805 N N . ASP A 1 102 ? -16.672 -0.365 9.883 1 98.25 102 ASP A N 1
ATOM 806 C CA . ASP A 1 102 ? -15.984 -1.27 10.797 1 98.25 102 ASP A CA 1
ATOM 807 C C . ASP A 1 102 ? -15.711 -2.617 10.133 1 98.25 102 ASP A C 1
ATOM 809 O O . ASP A 1 102 ? -16.438 -3.021 9.219 1 98.25 102 ASP A O 1
ATOM 813 N N . GLY A 1 103 ? -14.773 -3.258 10.664 1 97.31 103 GLY A N 1
ATOM 814 C CA . GLY A 1 103 ? -14.336 -4.566 10.203 1 97.31 103 GLY A CA 1
ATOM 815 C C . GLY A 1 103 ? -12.93 -4.914 10.648 1 97.31 103 GLY A C 1
ATOM 816 O O . GLY A 1 103 ? -12.328 -4.191 11.438 1 97.31 103 GLY A O 1
ATOM 817 N N . PRO A 1 104 ? -12.43 -6.043 10.18 1 95.69 104 PRO A N 1
ATOM 818 C CA . PRO A 1 104 ? -11.102 -6.484 10.617 1 95.69 104 PRO A CA 1
ATOM 819 C C . PRO A 1 104 ? -9.977 -5.613 10.062 1 95.69 104 PRO A C 1
ATOM 821 O O . PRO A 1 104 ? -10.156 -4.957 9.031 1 95.69 104 PRO A O 1
ATOM 824 N N . ILE A 1 105 ? -8.883 -5.598 10.734 1 96.44 105 ILE A N 1
ATOM 825 C CA . ILE A 1 105 ? -7.668 -4.953 10.258 1 96.44 105 ILE A CA 1
ATOM 826 C C . ILE A 1 105 ? -7.094 -5.746 9.086 1 96.44 105 ILE A C 1
ATOM 828 O O . ILE A 1 105 ? -6.934 -6.969 9.172 1 96.44 105 ILE A O 1
ATOM 832 N N . GLN A 1 106 ? -6.801 -5.047 8.008 1 96.56 106 GLN A N 1
ATOM 833 C CA . GLN A 1 106 ? -6.273 -5.75 6.84 1 96.56 106 GLN A CA 1
ATOM 834 C C . GLN A 1 106 ? -4.855 -5.293 6.52 1 96.56 106 GLN A C 1
ATOM 836 O O . GLN A 1 106 ? -3.938 -6.113 6.434 1 96.56 106 GLN A O 1
ATOM 841 N N . THR A 1 107 ? -4.652 -4.023 6.336 1 98.44 107 THR A N 1
ATOM 842 C CA . THR A 1 107 ? -3.334 -3.494 6.012 1 98.44 107 THR A CA 1
ATOM 843 C C . THR A 1 107 ? -2.879 -2.494 7.074 1 98.44 107 THR A C 1
ATOM 845 O O . THR A 1 107 ? -3.639 -1.604 7.461 1 98.44 107 THR A O 1
ATOM 848 N N . ILE A 1 108 ? -1.687 -2.703 7.566 1 98.5 108 ILE A N 1
ATOM 849 C CA . ILE A 1 108 ? -1.053 -1.802 8.523 1 98.5 108 ILE A CA 1
ATOM 850 C C . ILE A 1 108 ? 0.166 -1.144 7.879 1 98.5 108 ILE A C 1
ATOM 852 O O . ILE A 1 108 ? 1.114 -1.827 7.484 1 98.5 108 ILE A O 1
ATOM 856 N N . VAL A 1 109 ? 0.163 0.147 7.773 1 98.75 109 VAL A N 1
ATOM 857 C CA . VAL A 1 109 ? 1.255 0.9 7.168 1 98.75 109 VAL A CA 1
ATOM 858 C C . VAL A 1 109 ? 1.947 1.753 8.227 1 98.75 109 VAL A C 1
ATOM 860 O O . VAL A 1 109 ? 1.318 2.611 8.852 1 98.75 109 VAL A O 1
ATOM 863 N N . LYS A 1 110 ? 3.145 1.518 8.516 1 97.94 110 LYS A N 1
ATOM 864 C CA . LYS A 1 110 ? 3.934 2.438 9.328 1 97.94 110 LYS A CA 1
ATOM 865 C C . LYS A 1 110 ? 4.574 3.521 8.469 1 97.94 110 LYS A C 1
ATOM 867 O O . LYS A 1 110 ? 5.363 3.223 7.57 1 97.94 110 LYS A O 1
ATOM 872 N N . LEU A 1 111 ? 4.301 4.719 8.727 1 98.06 111 LEU A N 1
ATOM 873 C CA . LEU A 1 111 ? 4.777 5.84 7.926 1 98.06 111 LEU A CA 1
ATOM 874 C C . LEU A 1 111 ? 5.758 6.699 8.719 1 98.06 111 LEU A C 1
ATOM 876 O O . LEU A 1 111 ? 5.504 7.027 9.875 1 98.06 111 LEU A O 1
ATOM 880 N N . TYR A 1 112 ? 6.777 7.039 8.102 1 97.31 112 TYR A N 1
ATOM 881 C CA . TYR A 1 112 ? 7.773 7.969 8.633 1 97.31 112 TYR A CA 1
ATOM 882 C C . TYR A 1 112 ? 7.855 9.227 7.773 1 97.31 112 TYR A C 1
ATOM 884 O O . TYR A 1 112 ? 7.359 9.242 6.645 1 97.31 112 TYR A O 1
ATOM 892 N N . PRO A 1 113 ? 8.445 10.289 8.367 1 96.5 113 PRO A N 1
ATOM 893 C CA . PRO A 1 113 ? 8.641 11.484 7.543 1 96.5 113 PRO A CA 1
ATOM 894 C C . PRO A 1 113 ? 9.352 11.18 6.223 1 96.5 113 PRO A C 1
ATOM 896 O O . PRO A 1 113 ? 10.297 10.391 6.195 1 96.5 113 PRO A O 1
ATOM 899 N N . GLY A 1 114 ? 8.891 11.797 5.156 1 94.88 114 GLY A N 1
ATOM 900 C CA . GLY A 1 114 ? 9.406 11.531 3.824 1 94.88 114 GLY A CA 1
ATOM 901 C C . GLY A 1 114 ? 8.562 10.555 3.039 1 94.88 114 GLY A C 1
ATOM 902 O O . GLY A 1 114 ? 8.617 10.523 1.809 1 94.88 114 GLY A O 1
ATOM 903 N N . GLN A 1 115 ? 7.797 9.758 3.709 1 97.94 115 GLN A N 1
ATOM 904 C CA . GLN A 1 115 ? 6.914 8.781 3.08 1 97.94 115 GLN A CA 1
ATOM 905 C C . GLN A 1 115 ? 5.48 9.305 3.002 1 97.94 115 GLN A C 1
ATOM 907 O O . GLN A 1 115 ? 5.137 10.281 3.668 1 97.94 115 GLN A O 1
ATOM 912 N N . ALA A 1 116 ? 4.727 8.688 2.152 1 98.62 116 ALA A N 1
ATOM 913 C CA . ALA A 1 116 ? 3.324 9.062 1.979 1 98.62 116 ALA A CA 1
ATOM 914 C C . ALA A 1 116 ? 2.463 7.832 1.692 1 98.62 116 ALA A C 1
ATOM 916 O O . ALA A 1 116 ? 2.93 6.867 1.083 1 98.62 116 ALA A O 1
ATOM 917 N N . CYS A 1 117 ? 1.286 7.855 2.15 1 98.88 117 CYS A N 1
ATOM 918 C CA . CYS A 1 117 ? 0.261 6.879 1.806 1 98.88 117 CYS A CA 1
ATOM 919 C C . CYS A 1 117 ? -0.951 7.555 1.179 1 98.88 117 CYS A C 1
ATOM 921 O O . CYS A 1 117 ? -1.531 8.469 1.769 1 98.88 117 CYS A O 1
ATOM 923 N N . VAL A 1 118 ? -1.284 7.141 -0.007 1 98.81 118 VAL A N 1
ATOM 924 C CA . VAL A 1 118 ? -2.453 7.645 -0.722 1 98.81 118 VAL A CA 1
ATOM 925 C C . VAL A 1 118 ? -3.623 6.68 -0.537 1 98.81 118 VAL A C 1
ATOM 927 O O . VAL A 1 118 ? -3.506 5.488 -0.832 1 98.81 118 VAL A O 1
ATOM 930 N N . VAL A 1 119 ? -4.711 7.227 -0.052 1 98.81 119 VAL A N 1
ATOM 931 C CA . VAL A 1 119 ? -5.926 6.43 0.047 1 98.81 119 VAL A CA 1
ATOM 932 C C . VAL A 1 119 ? -7.012 7.027 -0.843 1 98.81 119 VAL A C 1
ATOM 934 O O . VAL A 1 119 ? -7.277 8.234 -0.787 1 98.81 119 VAL A O 1
ATOM 937 N N . PHE A 1 120 ? -7.605 6.199 -1.66 1 98.31 120 PHE A N 1
ATOM 938 C CA . PHE A 1 120 ? -8.648 6.555 -2.611 1 98.31 120 PHE A CA 1
ATOM 939 C C . PHE A 1 120 ? -10.031 6.266 -2.031 1 98.31 120 PHE A C 1
ATOM 941 O O . PHE A 1 120 ? -10.148 5.73 -0.925 1 98.31 120 PHE A O 1
ATOM 948 N N . PRO A 1 121 ? -11.094 6.672 -2.789 1 97.88 121 PRO A N 1
ATOM 949 C CA . PRO A 1 121 ? -12.445 6.449 -2.277 1 97.88 121 PRO A CA 1
ATOM 950 C C . PRO A 1 121 ? -12.711 4.984 -1.931 1 97.88 121 PRO A C 1
ATOM 952 O O . PRO A 1 121 ? -13.508 4.695 -1.032 1 97.88 121 PRO A O 1
ATOM 955 N N . GLU A 1 122 ? -12.055 4.105 -2.568 1 97.69 122 GLU A N 1
ATOM 956 C CA . GLU A 1 122 ? -12.281 2.688 -2.314 1 97.69 122 GLU A CA 1
ATOM 957 C C . GLU A 1 122 ? -11.484 2.205 -1.106 1 97.69 122 GLU A C 1
ATOM 959 O O . GLU A 1 122 ? -11.641 1.064 -0.667 1 97.69 122 GLU A O 1
ATOM 964 N N . ASP A 1 123 ? -10.648 3.051 -0.52 1 98.44 123 ASP A N 1
ATOM 965 C CA . ASP A 1 123 ? -9.805 2.711 0.621 1 98.44 123 ASP A CA 1
ATOM 966 C C . ASP A 1 123 ? -10.32 3.361 1.901 1 98.44 123 ASP A C 1
ATOM 968 O O . ASP A 1 123 ? -10.141 4.562 2.111 1 98.44 123 ASP A O 1
ATOM 972 N N . ALA A 1 124 ? -10.922 2.584 2.756 1 98.81 124 ALA A N 1
ATOM 973 C CA . ALA A 1 124 ? -11.164 3.066 4.113 1 98.81 124 ALA A CA 1
ATOM 974 C C . ALA A 1 124 ? -9.875 3.076 4.93 1 98.81 124 ALA A C 1
ATOM 976 O O . ALA A 1 124 ? -8.953 2.303 4.66 1 98.81 124 ALA A O 1
ATOM 977 N N . HIS A 1 125 ? -9.805 3.988 5.883 1 98.88 125 HIS A N 1
ATOM 978 C CA . HIS A 1 125 ? -8.555 4.094 6.621 1 98.88 125 HIS A CA 1
ATOM 979 C C . HIS A 1 125 ? -8.789 4.598 8.039 1 98.88 125 HIS A C 1
ATOM 981 O O . HIS A 1 125 ? -9.797 5.258 8.312 1 98.88 125 HIS A O 1
ATOM 987 N N . LYS A 1 126 ? -7.984 4.211 8.977 1 98.62 126 LYS A N 1
ATOM 988 C CA . LYS A 1 126 ? -7.812 4.77 10.312 1 98.62 126 LYS A CA 1
ATOM 989 C C . LYS A 1 126 ? -6.5 5.539 10.422 1 98.62 126 LYS A C 1
ATOM 991 O O . LYS A 1 126 ? -5.43 4.938 10.539 1 98.62 126 LYS A O 1
ATOM 996 N N . PRO A 1 127 ? -6.562 6.863 10.367 1 98.38 127 PRO A N 1
ATOM 997 C CA . PRO A 1 127 ? -5.324 7.645 10.43 1 98.38 127 PRO A CA 1
ATOM 998 C C . PRO A 1 127 ? -4.84 7.871 11.859 1 98.38 127 PRO A C 1
ATOM 1000 O O . PRO A 1 127 ? -5.617 7.734 12.805 1 98.38 127 PRO A O 1
ATOM 1003 N N . ALA A 1 128 ? -3.59 8.133 12.078 1 97.94 128 ALA A N 1
ATOM 1004 C CA . ALA A 1 128 ? -3.002 8.602 13.328 1 97.94 128 ALA A CA 1
ATOM 1005 C C . ALA A 1 128 ? -3.188 7.566 14.438 1 97.94 128 ALA A C 1
ATOM 1007 O O . ALA A 1 128 ? -3.686 7.891 15.523 1 97.94 128 ALA A O 1
ATOM 1008 N N . ARG A 1 129 ? -2.715 6.324 14.125 1 98.31 129 ARG A N 1
ATOM 1009 C CA . ARG A 1 129 ? -2.887 5.25 15.094 1 98.31 129 ARG A CA 1
ATOM 1010 C C . ARG A 1 129 ? -1.541 4.785 15.641 1 98.31 129 ARG A C 1
ATOM 1012 O O . ARG A 1 129 ? -0.493 5.082 15.062 1 98.31 129 ARG A O 1
ATOM 1019 N N . HIS A 1 130 ? -1.582 4.109 16.766 1 97.38 130 HIS A N 1
ATOM 1020 C CA . HIS A 1 130 ? -0.464 3.338 17.297 1 97.38 130 HIS A CA 1
ATOM 1021 C C . HIS A 1 130 ? -0.89 1.913 17.625 1 97.38 130 HIS A C 1
ATOM 1023 O O . HIS A 1 130 ? -2.08 1.642 17.797 1 97.38 130 HIS A O 1
ATOM 1029 N N . LEU A 1 131 ? 0.032 0.953 17.719 1 94.56 131 LEU A N 1
ATOM 1030 C CA . LEU A 1 131 ? -0.249 -0.448 18.016 1 94.56 131 LEU A CA 1
ATOM 1031 C C . LEU A 1 131 ? 0.104 -0.78 19.453 1 94.56 131 LEU A C 1
ATOM 1033 O O . LEU A 1 131 ? 0.064 -1.945 19.859 1 94.56 131 LEU A O 1
ATOM 1037 N N . GLY A 1 132 ? 0.391 0.117 20.297 1 92.19 132 GLY A N 1
ATOM 1038 C CA . GLY A 1 132 ? 0.671 -0.217 21.688 1 92.19 132 GLY A CA 1
ATOM 1039 C C . GLY A 1 132 ? 1.406 0.883 22.422 1 92.19 132 GLY A C 1
ATOM 1040 O O . GLY A 1 132 ? 1.435 0.897 23.656 1 92.19 132 GLY A O 1
ATOM 1041 N N . GLN A 1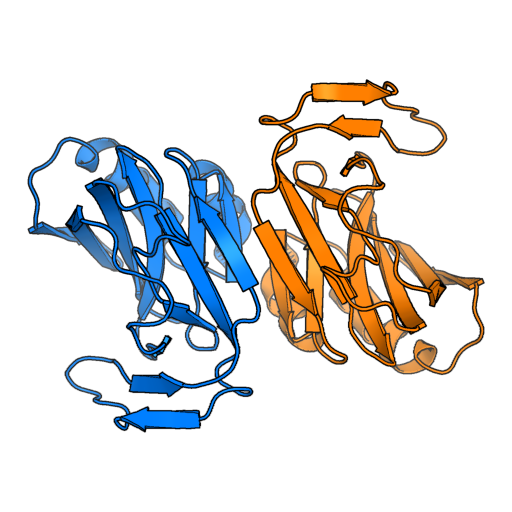 133 ? 2.074 1.682 21.672 1 91.19 133 GLN A N 1
ATOM 1042 C CA . GLN A 1 133 ? 2.811 2.768 22.297 1 91.19 133 GLN A CA 1
ATOM 1043 C C . GLN A 1 133 ? 2.35 4.125 21.781 1 91.19 133 GLN A C 1
ATOM 1045 O O . GLN A 1 133 ? 2.578 4.457 20.609 1 91.19 133 GLN A O 1
ATOM 1050 N N . ALA A 1 134 ? 1.84 4.855 22.656 1 90.62 134 ALA A N 1
ATOM 1051 C CA . ALA A 1 134 ? 1.388 6.195 22.297 1 90.62 134 ALA A CA 1
ATOM 1052 C C . ALA A 1 134 ? 2.572 7.133 22.094 1 90.62 134 ALA A C 1
ATOM 1054 O O . ALA A 1 134 ? 3.584 7.035 22.781 1 90.62 134 ALA A O 1
ATOM 1055 N N . SER A 1 135 ? 2.42 7.945 21.094 1 96.12 135 SER A N 1
ATOM 1056 C CA . SER A 1 135 ? 3.389 9 20.812 1 96.12 135 SER A CA 1
ATOM 1057 C C . SER A 1 135 ? 2.729 10.18 20.094 1 96.12 135 SER A C 1
ATOM 1059 O O . SER A 1 135 ? 1.567 10.094 19.688 1 96.12 135 SER A O 1
ATOM 1061 N N . THR A 1 136 ? 3.443 11.219 20.078 1 97.56 136 THR A N 1
ATOM 1062 C CA . THR A 1 136 ? 2.941 12.414 19.391 1 97.56 136 THR A CA 1
ATOM 1063 C C . THR A 1 136 ? 3.303 12.383 17.906 1 97.56 136 THR A C 1
ATOM 1065 O O . THR A 1 136 ? 4.188 11.625 17.5 1 97.56 136 THR A O 1
ATOM 1068 N N . TYR A 1 137 ? 2.541 13.141 17.219 1 96.75 137 TYR A N 1
ATOM 1069 C CA . TYR A 1 137 ? 2.812 13.242 15.781 1 96.75 137 TYR A CA 1
ATOM 1070 C C . TYR A 1 137 ? 2.492 14.633 15.266 1 96.75 137 TYR A C 1
ATOM 1072 O O . TYR A 1 137 ? 1.764 15.391 15.906 1 96.75 137 TYR A O 1
ATOM 1080 N N . LYS A 1 138 ? 3.107 15.055 14.242 1 96.88 138 LYS A N 1
ATOM 1081 C CA . LYS A 1 138 ? 2.719 16.125 13.32 1 96.88 138 LYS A CA 1
ATOM 1082 C C . LYS A 1 138 ? 2.666 15.609 11.883 1 96.88 138 LYS A C 1
ATOM 1084 O O . LYS A 1 138 ? 3.572 14.906 11.438 1 96.88 138 LYS A O 1
ATOM 1089 N N . LYS A 1 139 ? 1.566 15.938 11.227 1 97.44 139 LYS A N 1
ATOM 1090 C CA . LYS A 1 139 ? 1.467 15.414 9.867 1 97.44 139 LYS A CA 1
ATOM 1091 C C . LYS A 1 139 ? 0.751 16.391 8.953 1 97.44 139 LYS A C 1
ATOM 1093 O O . LYS A 1 139 ? 0.125 17.344 9.422 1 97.44 139 LYS A O 1
ATOM 1098 N N . LEU A 1 140 ? 0.958 16.156 7.703 1 97.38 140 LEU A N 1
ATOM 1099 C CA . LEU A 1 140 ? 0.24 16.812 6.613 1 97.38 140 LEU A CA 1
ATOM 1100 C C . LEU A 1 140 ? -0.716 15.836 5.934 1 97.38 140 LEU A C 1
ATOM 1102 O O . LEU A 1 140 ? -0.342 14.703 5.633 1 97.38 140 LEU A O 1
ATOM 1106 N N . VAL A 1 141 ? -1.933 16.219 5.766 1 98.31 141 VAL A N 1
ATOM 1107 C CA . VAL A 1 141 ? -2.873 15.523 4.902 1 98.31 141 VAL A CA 1
ATOM 1108 C C . VAL A 1 141 ? -3.16 16.359 3.658 1 98.31 141 VAL A C 1
ATOM 1110 O O . VAL A 1 141 ? -3.602 17.5 3.764 1 98.31 141 VAL A O 1
ATOM 1113 N N . ILE A 1 142 ? -2.842 15.805 2.555 1 97.81 142 ILE A N 1
ATOM 1114 C CA . ILE A 1 142 ? -3.154 16.453 1.287 1 97.81 142 ILE A CA 1
ATOM 1115 C C . ILE A 1 142 ? -4.484 15.938 0.754 1 97.81 142 ILE A C 1
ATOM 1117 O O . ILE A 1 142 ? -4.684 14.719 0.638 1 97.81 142 ILE A O 1
ATOM 1121 N N . LYS A 1 143 ? -5.379 16.812 0.492 1 98.19 143 LYS A N 1
ATOM 1122 C CA . LYS A 1 143 ? -6.684 16.484 -0.078 1 98.19 143 LYS A CA 1
ATOM 1123 C C . LYS A 1 143 ? -6.754 16.875 -1.55 1 98.19 143 LYS A C 1
ATOM 1125 O O . LYS A 1 143 ? -6.566 18.047 -1.896 1 98.19 143 LYS A O 1
ATOM 1130 N N . LEU A 1 144 ? -6.957 15.93 -2.408 1 98.12 144 LEU A N 1
ATOM 1131 C CA . LEU A 1 144 ? -7.109 16.156 -3.842 1 98.12 144 LEU A CA 1
ATOM 1132 C C . LEU A 1 144 ? -8.445 15.609 -4.336 1 98.12 144 LEU A C 1
ATOM 1134 O O . LEU A 1 144 ? -8.922 14.578 -3.855 1 98.12 144 LEU A O 1
ATOM 1138 N N . PRO A 1 145 ? -9.016 16.281 -5.297 1 96.19 145 PRO A N 1
ATOM 1139 C CA . PRO A 1 145 ? -10.289 15.789 -5.812 1 96.19 145 PRO A CA 1
ATOM 1140 C C . PRO A 1 145 ? -10.156 14.445 -6.535 1 96.19 145 PRO A C 1
ATOM 1142 O O . PRO A 1 145 ? -9.164 14.219 -7.234 1 96.19 145 PRO A O 1
ATOM 1145 N N . VAL A 1 146 ? -11.156 13.594 -6.301 1 91.88 146 VAL A N 1
ATOM 1146 C CA . VAL A 1 146 ? -11.219 12.336 -7.031 1 91.88 146 VAL A CA 1
ATOM 1147 C C . VAL A 1 146 ? -11.57 12.594 -8.492 1 91.88 146 VAL A C 1
ATOM 1149 O O . VAL A 1 146 ? -12.391 13.461 -8.797 1 91.88 146 VAL A O 1
ATOM 1152 N N . ALA A 1 147 ? -10.852 11.977 -9.531 1 74.38 147 ALA A N 1
ATOM 1153 C CA . ALA A 1 147 ? -11.102 12.172 -10.961 1 74.38 147 ALA A CA 1
ATOM 1154 C C . ALA A 1 147 ? -12.5 11.68 -11.344 1 74.38 147 ALA A C 1
ATOM 1156 O O . ALA A 1 147 ? -13.031 10.766 -10.719 1 74.38 147 ALA A O 1
ATOM 1157 N N . MET B 1 1 ? 4.734 0.915 -3.348 1 98.44 1 MET B N 1
ATOM 1158 C CA . MET B 1 1 ? 3.844 -0.222 -3.555 1 98.44 1 MET B CA 1
ATOM 1159 C C . MET B 1 1 ? 2.422 0.247 -3.85 1 98.44 1 MET B C 1
ATOM 1161 O O . MET B 1 1 ? 2.055 1.373 -3.51 1 98.44 1 MET B O 1
ATOM 1165 N N . ILE B 1 2 ? 1.702 -0.596 -4.523 1 98.62 2 ILE B N 1
ATOM 1166 C CA . ILE B 1 2 ? 0.284 -0.389 -4.793 1 98.62 2 ILE B CA 1
ATOM 1167 C C . ILE B 1 2 ? -0.521 -1.576 -4.27 1 98.62 2 ILE B C 1
ATOM 1169 O O . ILE B 1 2 ? -0.116 -2.73 -4.434 1 98.62 2 ILE B O 1
ATOM 1173 N N . VAL B 1 3 ? -1.573 -1.354 -3.531 1 98.75 3 VAL B N 1
ATOM 1174 C CA . VAL B 1 3 ? -2.551 -2.377 -3.174 1 98.75 3 VAL B CA 1
ATOM 1175 C C . VAL B 1 3 ? -3.916 -2.01 -3.748 1 98.75 3 VAL B C 1
ATOM 1177 O O . VAL B 1 3 ? -4.41 -0.9 -3.531 1 98.75 3 VAL B O 1
ATOM 1180 N N . ASP B 1 4 ? -4.492 -2.889 -4.508 1 98.12 4 ASP B N 1
ATOM 1181 C CA . ASP B 1 4 ? -5.785 -2.662 -5.145 1 98.12 4 ASP B CA 1
ATOM 1182 C C . ASP B 1 4 ? -6.441 -3.982 -5.543 1 98.12 4 ASP B C 1
ATOM 1184 O O . ASP B 1 4 ? -5.844 -5.051 -5.391 1 98.12 4 ASP B O 1
ATOM 1188 N N . GLN B 1 5 ? -7.734 -3.857 -5.906 1 97.31 5 GLN B N 1
ATOM 1189 C CA . GLN B 1 5 ? -8.281 -4.984 -6.652 1 97.31 5 GLN B CA 1
ATOM 1190 C C . GLN B 1 5 ? -7.484 -5.238 -7.934 1 97.31 5 GLN B C 1
ATOM 1192 O O . GLN B 1 5 ? -7.055 -4.293 -8.594 1 97.31 5 GLN B O 1
ATOM 1197 N N . LEU B 1 6 ? -7.305 -6.508 -8.258 1 96.69 6 LEU B N 1
ATOM 1198 C CA . LEU B 1 6 ? -6.48 -6.867 -9.406 1 96.69 6 LEU B CA 1
ATOM 1199 C C . LEU B 1 6 ? -6.914 -6.102 -10.648 1 96.69 6 LEU B C 1
ATOM 1201 O O . LEU B 1 6 ? -6.082 -5.512 -11.344 1 96.69 6 LEU B O 1
ATOM 1205 N N . GLN B 1 7 ? -8.211 -6.07 -10.922 1 93.94 7 GLN B N 1
ATOM 1206 C CA . GLN B 1 7 ? -8.711 -5.418 -12.133 1 93.94 7 GLN B CA 1
ATOM 1207 C C . GLN B 1 7 ? -8.477 -3.912 -12.086 1 93.94 7 GLN B C 1
ATOM 1209 O O . GLN B 1 7 ? -8.398 -3.258 -13.125 1 93.94 7 GLN B O 1
ATOM 1214 N N . GLY B 1 8 ? -8.344 -3.369 -10.906 1 94.81 8 GLY B N 1
ATOM 1215 C CA . GLY B 1 8 ? -8.125 -1.942 -10.727 1 94.81 8 GLY B CA 1
ATOM 1216 C C . GLY B 1 8 ? -6.727 -1.503 -11.117 1 94.81 8 GLY B C 1
ATOM 1217 O O . GLY B 1 8 ? -6.484 -0.313 -11.328 1 94.81 8 GLY B O 1
ATOM 1218 N N . LEU B 1 9 ? -5.812 -2.414 -11.336 1 96.38 9 LEU B N 1
ATOM 1219 C CA . LEU B 1 9 ? -4.418 -2.09 -11.609 1 96.38 9 LEU B CA 1
ATOM 1220 C C . LEU B 1 9 ? -4.273 -1.419 -12.969 1 96.38 9 LEU B C 1
ATOM 1222 O O . LEU B 1 9 ? -3.25 -0.79 -13.25 1 96.38 9 LEU B O 1
ATOM 1226 N N . GLN B 1 10 ? -5.262 -1.576 -13.789 1 94.25 10 GLN B N 1
ATOM 1227 C CA . GLN B 1 10 ? -5.219 -0.923 -15.094 1 94.25 10 GLN B CA 1
ATOM 1228 C C . GLN B 1 10 ? -5.109 0.592 -14.945 1 94.25 10 GLN B C 1
ATOM 1230 O O . GLN B 1 10 ? -4.578 1.271 -15.828 1 94.25 10 GLN B O 1
ATOM 1235 N N . ALA B 1 11 ? -5.582 1.093 -13.844 1 93.31 11 ALA B N 1
ATOM 1236 C CA . ALA B 1 11 ? -5.582 2.533 -13.602 1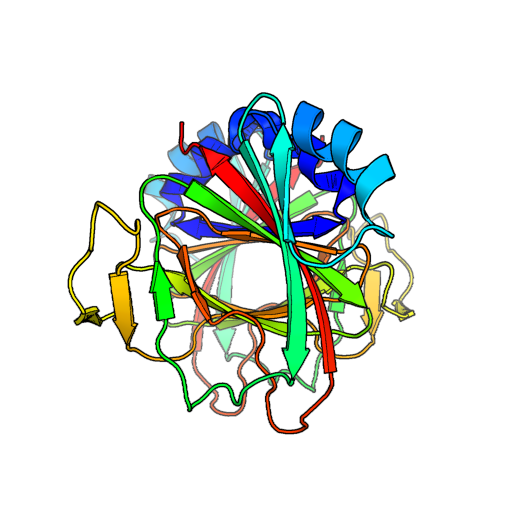 93.31 11 ALA B CA 1
ATOM 1237 C C . ALA B 1 11 ? -4.164 3.047 -13.352 1 93.31 11 ALA B C 1
ATOM 1239 O O . ALA B 1 11 ? -3.936 4.258 -13.305 1 93.31 11 ALA B O 1
ATOM 1240 N N . TYR B 1 12 ? -3.234 2.143 -13.227 1 94.62 12 TYR B N 1
ATOM 1241 C CA . TYR B 1 12 ? -1.857 2.508 -12.906 1 94.62 12 TYR B CA 1
ATOM 1242 C C . TYR B 1 12 ? -0.931 2.197 -14.078 1 94.62 12 TYR B C 1
ATOM 1244 O O . TYR B 1 12 ? 0.244 1.878 -13.883 1 94.62 12 TYR B O 1
ATOM 1252 N N . SER B 1 13 ? -1.377 2.289 -15.281 1 92.19 13 SER B N 1
ATOM 1253 C CA . SER B 1 13 ? -0.648 1.849 -16.469 1 92.19 13 SER B CA 1
ATOM 1254 C C . SER B 1 13 ? 0.59 2.705 -16.703 1 92.19 13 SER B C 1
ATOM 1256 O O . SER B 1 13 ? 1.562 2.246 -17.312 1 92.19 13 SER B O 1
ATOM 1258 N N . ASP B 1 14 ? 0.651 3.959 -16.172 1 89.12 14 ASP B N 1
ATOM 1259 C CA . ASP B 1 14 ? 1.83 4.809 -16.312 1 89.12 14 ASP B CA 1
ATOM 1260 C C . ASP B 1 14 ? 3 4.266 -15.5 1 89.12 14 ASP B C 1
ATOM 1262 O O . ASP B 1 14 ? 4.16 4.453 -15.875 1 89.12 14 ASP B O 1
ATOM 1266 N N . ARG B 1 15 ? 2.645 3.6 -14.414 1 93.5 15 ARG B N 1
ATOM 1267 C CA . ARG B 1 15 ? 3.67 3.139 -13.484 1 93.5 15 ARG B CA 1
ATOM 1268 C C . ARG B 1 15 ? 3.922 1.644 -13.641 1 93.5 15 ARG B C 1
ATOM 1270 O O . ARG B 1 15 ? 4.984 1.144 -13.258 1 93.5 15 ARG B O 1
ATOM 1277 N N . ILE B 1 16 ? 2.943 0.983 -14.211 1 95.31 16 ILE B N 1
ATOM 1278 C CA . ILE B 1 16 ? 3.021 -0.462 -14.391 1 95.31 16 ILE B CA 1
ATOM 1279 C C . ILE B 1 16 ? 2.939 -0.799 -15.883 1 95.31 16 ILE B C 1
ATOM 1281 O O . ILE B 1 16 ? 1.878 -1.179 -16.375 1 95.31 16 ILE B O 1
ATOM 1285 N N . PRO B 1 17 ? 4.051 -0.832 -16.547 1 92.44 17 PRO B N 1
ATOM 1286 C CA . PRO B 1 17 ? 4.027 -1.191 -17.969 1 92.44 17 PRO B CA 1
ATOM 1287 C C . PRO B 1 17 ? 3.459 -2.586 -18.219 1 92.44 17 PRO B C 1
ATOM 1289 O O . PRO B 1 17 ? 3.645 -3.486 -17.391 1 92.44 17 PRO B O 1
ATOM 1292 N N . HIS B 1 18 ? 2.748 -2.746 -19.266 1 95.25 18 HIS B N 1
ATOM 1293 C CA . HIS B 1 18 ? 2.26 -4.027 -19.766 1 95.25 18 HIS B CA 1
ATOM 1294 C C . HIS B 1 18 ? 1.146 -4.574 -18.875 1 95.25 18 HIS B C 1
ATOM 1296 O O . HIS B 1 18 ? 0.74 -5.727 -19.031 1 95.25 18 HIS B O 1
ATOM 1302 N N . ILE B 1 19 ? 0.66 -3.783 -17.953 1 95.44 19 ILE B N 1
ATOM 1303 C CA . ILE B 1 19 ? -0.358 -4.25 -17.016 1 95.44 19 ILE B CA 1
ATOM 1304 C C . ILE B 1 19 ? -1.607 -4.676 -17.781 1 95.44 19 ILE B C 1
ATOM 1306 O O . ILE B 1 19 ? -2.264 -5.652 -17.422 1 95.44 19 ILE B O 1
ATOM 1310 N N . LYS B 1 20 ? -1.96 -4.016 -18.828 1 94.38 20 LYS B N 1
ATOM 1311 C CA . LYS B 1 20 ? -3.135 -4.391 -19.609 1 94.38 20 LYS B CA 1
ATOM 1312 C C . LYS B 1 20 ? -2.977 -5.785 -20.203 1 94.38 20 LYS B C 1
ATOM 1314 O O . LYS B 1 20 ? -3.893 -6.609 -20.125 1 94.38 20 LYS B O 1
ATOM 1319 N N . ALA B 1 21 ? -1.863 -6.012 -20.812 1 94.81 21 ALA B N 1
ATOM 1320 C CA . ALA B 1 21 ? -1.586 -7.32 -21.406 1 94.81 21 ALA B CA 1
ATOM 1321 C C . ALA B 1 21 ? -1.608 -8.406 -20.328 1 94.81 21 ALA B C 1
ATOM 1323 O O . ALA B 1 21 ? -2.123 -9.508 -20.562 1 94.81 21 ALA B O 1
ATOM 1324 N N . ALA B 1 22 ? -1.036 -8.109 -19.172 1 95.88 22 ALA B N 1
ATOM 1325 C CA . ALA B 1 22 ? -1.019 -9.055 -18.062 1 95.88 22 ALA B CA 1
ATOM 1326 C C . ALA B 1 22 ? -2.436 -9.414 -17.625 1 95.88 22 ALA B C 1
ATOM 1328 O O . ALA B 1 22 ? -2.76 -10.594 -17.469 1 95.88 22 ALA B O 1
ATOM 1329 N N . LEU B 1 23 ? -3.281 -8.469 -17.484 1 94.88 23 LEU B N 1
ATOM 1330 C CA . LEU B 1 23 ? -4.648 -8.68 -17.031 1 94.88 23 LEU B CA 1
ATOM 1331 C C . LEU B 1 23 ? -5.449 -9.469 -18.062 1 94.88 23 LEU B C 1
ATOM 1333 O O . LEU B 1 23 ? -6.242 -10.344 -17.703 1 94.88 23 LEU B O 1
ATOM 1337 N N . ASP B 1 24 ? -5.25 -9.203 -19.281 1 92.69 24 ASP B N 1
ATOM 1338 C CA . ASP B 1 24 ? -5.914 -9.953 -20.344 1 92.69 24 ASP B CA 1
ATOM 1339 C C . ASP B 1 24 ? -5.516 -11.422 -20.328 1 92.69 24 ASP B C 1
ATOM 1341 O O . ASP B 1 24 ? -6.348 -12.305 -20.547 1 92.69 24 ASP B O 1
ATOM 1345 N N . THR B 1 25 ? -4.293 -11.664 -20.078 1 92.12 25 THR B N 1
ATOM 1346 C CA . THR B 1 25 ? -3.771 -13.023 -20.062 1 92.12 25 THR B CA 1
ATOM 1347 C C . THR B 1 25 ? -4.195 -13.75 -18.797 1 92.12 25 THR B C 1
ATOM 1349 O O . THR B 1 25 ? -4.477 -14.953 -18.828 1 92.12 25 THR B O 1
ATOM 1352 N N . PHE B 1 26 ? -4.285 -13.102 -17.672 1 89.19 26 PHE B N 1
ATOM 1353 C CA . PHE B 1 26 ? -4.641 -13.633 -16.359 1 89.19 26 PHE B CA 1
ATOM 1354 C C . PHE B 1 26 ? -5.965 -14.383 -16.422 1 89.19 26 PHE B C 1
ATOM 1356 O O . PHE B 1 26 ? -6.102 -15.461 -15.836 1 89.19 26 PHE B O 1
ATOM 1363 N N . ASN B 1 27 ? -6.957 -13.844 -17.047 1 81.5 27 ASN B N 1
ATOM 1364 C CA . ASN B 1 27 ? -8.289 -14.422 -17.125 1 81.5 27 ASN B CA 1
ATOM 1365 C C . ASN B 1 27 ? -8.25 -15.875 -17.594 1 81.5 27 ASN B C 1
ATOM 1367 O O . ASN B 1 27 ? -9.086 -16.688 -17.188 1 81.5 27 ASN B O 1
ATOM 1371 N N . GLY B 1 28 ? -7.195 -16.281 -18.156 1 82 28 GLY B N 1
ATOM 1372 C CA . GLY B 1 28 ? -7.094 -17.625 -18.672 1 82 28 GLY B CA 1
ATOM 1373 C C . GLY B 1 28 ? -6.199 -18.531 -17.844 1 82 28 GLY B C 1
ATOM 1374 O O . GLY B 1 28 ? -6.148 -19.734 -18.062 1 82 28 GLY B O 1
ATOM 1375 N N . LEU B 1 29 ? -5.582 -17.984 -16.797 1 85.81 29 LEU B N 1
ATOM 1376 C CA . LEU B 1 29 ? -4.504 -18.703 -16.125 1 85.81 29 LEU B CA 1
ATOM 1377 C C . LEU B 1 29 ? -4.926 -19.141 -14.727 1 85.81 29 LEU B C 1
ATOM 1379 O O . LEU B 1 29 ? -4.301 -20.031 -14.133 1 85.81 29 LEU B O 1
ATOM 1383 N N . ALA B 1 30 ? -5.883 -18.703 -14.055 1 76.94 30 ALA B N 1
ATOM 1384 C CA . ALA B 1 30 ? -6.223 -18.891 -12.648 1 76.94 30 ALA B CA 1
ATOM 1385 C C . ALA B 1 30 ? -6.414 -20.359 -12.312 1 76.94 30 ALA B C 1
ATOM 1387 O O . ALA B 1 30 ? -6.207 -20.781 -11.172 1 76.94 30 ALA B O 1
ATOM 1388 N N . GLN B 1 31 ? -6.652 -21.141 -13.266 1 83.44 31 GLN B N 1
ATOM 1389 C CA . GLN B 1 31 ? -6.945 -22.547 -13 1 83.44 31 GLN B CA 1
ATOM 1390 C C . GLN B 1 31 ? -5.852 -23.453 -13.547 1 83.44 31 GLN B C 1
ATOM 1392 O O . GLN B 1 31 ? -5.992 -24.672 -13.547 1 83.44 31 GLN B O 1
ATOM 1397 N N . GLU B 1 32 ? -4.809 -22.812 -13.93 1 89.31 32 GLU B N 1
ATOM 1398 C CA . GLU B 1 32 ? -3.725 -23.578 -14.523 1 89.31 32 GLU B CA 1
ATOM 1399 C C . GLU B 1 32 ? -2.842 -24.219 -13.453 1 89.31 32 GLU B C 1
ATOM 1401 O O . GLU B 1 32 ? -2.963 -23.891 -12.266 1 89.31 32 GLU B O 1
ATOM 1406 N N . ALA B 1 33 ? -1.975 -25.109 -13.867 1 93.25 33 ALA B N 1
ATOM 1407 C CA . ALA B 1 33 ? -1.067 -25.828 -12.977 1 93.25 33 ALA B CA 1
ATOM 1408 C C . ALA B 1 33 ? 0.045 -24.922 -12.477 1 93.25 33 ALA B C 1
ATOM 1410 O O . ALA B 1 33 ? 0.321 -23.875 -13.078 1 93.25 33 ALA B O 1
ATOM 1411 N N . ILE B 1 34 ? 0.604 -25.328 -11.422 1 95.75 34 ILE B N 1
ATOM 1412 C CA . ILE B 1 34 ? 1.76 -24.625 -10.867 1 95.75 34 ILE B CA 1
ATOM 1413 C C . ILE B 1 34 ? 2.871 -24.562 -11.914 1 95.75 34 ILE B C 1
ATOM 1415 O O . ILE B 1 34 ? 3.133 -25.547 -12.617 1 95.75 34 ILE B O 1
ATOM 1419 N N . GLY B 1 35 ? 3.479 -23.469 -12.031 1 96.5 35 GLY B N 1
ATOM 1420 C CA . GLY B 1 35 ? 4.555 -23.312 -13 1 96.5 35 GLY B CA 1
ATOM 1421 C C . GLY B 1 35 ? 4.637 -21.922 -13.578 1 96.5 35 GLY B C 1
ATOM 1422 O O . GLY B 1 35 ? 3.955 -21 -13.109 1 96.5 35 GLY B O 1
ATOM 1423 N N . ARG B 1 36 ? 5.551 -21.719 -14.5 1 96.94 36 ARG B N 1
ATOM 1424 C CA . ARG B 1 36 ? 5.781 -20.438 -15.156 1 96.94 36 ARG B CA 1
ATOM 1425 C C . ARG B 1 36 ? 5.016 -20.344 -16.469 1 96.94 36 ARG B C 1
ATOM 1427 O O . ARG B 1 36 ? 4.965 -21.312 -17.234 1 96.94 36 ARG B O 1
ATOM 1434 N N . TYR B 1 37 ? 4.453 -19.234 -16.797 1 96.94 37 TYR B N 1
ATOM 1435 C CA . TYR B 1 37 ? 3.74 -18.938 -18.031 1 96.94 37 TYR B CA 1
ATOM 1436 C C . TYR B 1 37 ? 4.184 -17.594 -18.594 1 96.94 37 TYR B C 1
ATOM 1438 O O . TYR B 1 37 ? 3.971 -16.547 -17.984 1 96.94 37 TYR B O 1
ATOM 1446 N N . ASP B 1 38 ? 4.688 -17.609 -19.812 1 96.06 38 ASP B N 1
ATOM 1447 C CA . ASP B 1 38 ? 5.188 -16.391 -20.438 1 96.06 38 ASP B CA 1
ATOM 1448 C C . ASP B 1 38 ? 4.074 -15.672 -21.219 1 96.06 38 ASP B C 1
ATOM 1450 O O . ASP B 1 38 ? 3.133 -16.312 -21.688 1 96.06 38 ASP B O 1
ATOM 1454 N N . PHE B 1 39 ? 4.086 -14.43 -21.328 1 94.31 39 PHE B N 1
ATOM 1455 C CA . PHE B 1 39 ? 3.264 -13.602 -22.203 1 94.31 39 PHE B CA 1
ATOM 1456 C C . PHE B 1 39 ? 4.059 -12.414 -22.734 1 94.31 39 PHE B C 1
ATOM 1458 O O . PHE B 1 39 ? 5.211 -12.211 -22.344 1 94.31 39 PHE B O 1
ATOM 1465 N N . GLU B 1 40 ? 3.461 -11.711 -23.672 1 91.25 40 GLU B N 1
ATOM 1466 C CA . GLU B 1 40 ? 4.133 -10.531 -24.219 1 91.25 40 GLU B CA 1
ATOM 1467 C C . GLU B 1 40 ? 4.277 -9.445 -23.156 1 91.25 40 GLU B C 1
ATOM 1469 O O . GLU B 1 40 ? 3.283 -8.859 -22.719 1 91.25 40 GLU B O 1
ATOM 1474 N N . GLY B 1 41 ? 5.48 -9.289 -22.625 1 94.19 41 GLY B N 1
ATOM 1475 C CA . GLY B 1 41 ? 5.73 -8.219 -21.672 1 94.19 41 GLY B CA 1
ATOM 1476 C C . GLY B 1 41 ? 6.211 -8.711 -20.328 1 94.19 41 GLY B C 1
ATOM 1477 O O . GLY B 1 41 ? 6.605 -7.918 -19.469 1 94.19 41 GLY B O 1
ATOM 1478 N N . GLY B 1 42 ? 6.086 -10.109 -20.094 1 96.88 42 GLY B N 1
ATOM 1479 C CA . GLY B 1 42 ? 6.547 -10.656 -18.828 1 96.88 42 GLY B CA 1
ATOM 1480 C C . GLY B 1 42 ? 6.18 -12.117 -18.641 1 96.88 42 GLY B C 1
ATOM 1481 O O . GLY B 1 42 ? 6.148 -12.883 -19.609 1 96.88 42 GLY B O 1
ATOM 1482 N N . TYR B 1 43 ? 5.984 -12.508 -17.406 1 97.25 43 TYR B N 1
ATOM 1483 C CA . TYR B 1 43 ? 5.602 -13.891 -17.156 1 97.25 43 TYR B CA 1
ATOM 1484 C C . TYR B 1 43 ? 4.871 -14.016 -15.82 1 97.25 43 TYR B C 1
ATOM 1486 O O . TYR B 1 43 ? 4.883 -13.086 -15.008 1 97.25 43 TYR B O 1
ATOM 1494 N N . PHE B 1 44 ? 4.219 -15.141 -15.695 1 97.38 44 PHE B N 1
ATOM 1495 C CA . PHE B 1 44 ? 3.496 -15.531 -14.492 1 97.38 44 PHE B CA 1
ATOM 1496 C C . PHE B 1 44 ? 4.176 -16.703 -13.812 1 97.38 44 PHE B C 1
ATOM 1498 O O . PHE B 1 44 ? 4.727 -17.594 -14.477 1 97.38 44 PHE B O 1
ATOM 1505 N N . PHE B 1 45 ? 4.074 -16.688 -12.523 1 97.38 45 PHE B N 1
ATOM 1506 C CA . PHE B 1 45 ? 4.414 -17.859 -11.719 1 97.38 45 PHE B CA 1
ATOM 1507 C C . PHE B 1 45 ? 3.238 -18.266 -10.836 1 97.38 45 PHE B C 1
ATOM 1509 O O . PHE B 1 45 ? 2.793 -17.5 -9.984 1 97.38 45 PHE B O 1
ATOM 1516 N N . ILE B 1 46 ? 2.73 -19.422 -11.102 1 97.19 46 ILE B N 1
ATOM 1517 C CA . ILE B 1 46 ? 1.758 -19.984 -10.18 1 97.19 46 ILE B CA 1
ATOM 1518 C C . ILE B 1 46 ? 2.475 -20.859 -9.148 1 97.19 46 ILE B C 1
ATOM 1520 O O . ILE B 1 46 ? 3.266 -21.734 -9.516 1 97.19 46 ILE B O 1
ATOM 1524 N N . GLN B 1 47 ? 2.203 -20.562 -7.957 1 96.94 47 GLN B N 1
ATOM 1525 C CA . GLN B 1 47 ? 2.85 -21.328 -6.887 1 96.94 47 GLN B CA 1
ATOM 1526 C C . GLN B 1 47 ? 1.869 -21.609 -5.754 1 96.94 47 GLN B C 1
ATOM 1528 O O . GLN B 1 47 ? 0.84 -20.953 -5.625 1 96.94 47 GLN B O 1
ATOM 1533 N N . ASP B 1 48 ? 2.107 -22.656 -5.043 1 96.38 48 ASP B N 1
ATOM 1534 C CA . ASP B 1 48 ? 1.35 -23 -3.846 1 96.38 48 ASP B CA 1
ATOM 1535 C C . ASP B 1 48 ? 2.273 -23.5 -2.736 1 96.38 48 ASP B C 1
ATOM 1537 O O . ASP B 1 48 ? 3.486 -23.594 -2.928 1 96.38 48 ASP B O 1
ATOM 1541 N N . GLY B 1 49 ? 1.71 -23.609 -1.555 1 96.81 49 GLY B N 1
ATOM 1542 C CA . GLY B 1 49 ? 2.496 -24.078 -0.425 1 96.81 49 GLY B CA 1
ATOM 1543 C C . GLY B 1 49 ? 1.873 -23.734 0.917 1 96.81 49 GLY B C 1
ATOM 1544 O O . GLY B 1 49 ? 0.656 -23.562 1.017 1 96.81 49 GLY B O 1
ATOM 1545 N N . GLU B 1 50 ? 2.732 -23.781 1.854 1 97.69 50 GLU B N 1
ATOM 1546 C CA . GLU B 1 50 ? 2.369 -23.344 3.199 1 97.69 50 GLU B CA 1
ATOM 1547 C C . GLU B 1 50 ? 2.98 -21.984 3.523 1 97.69 50 GLU B C 1
ATOM 1549 O O . GLU B 1 50 ? 4.137 -21.719 3.186 1 97.69 50 GLU B O 1
ATOM 1554 N N . LEU B 1 51 ? 2.197 -21.203 4.16 1 97.94 51 LEU B N 1
ATOM 1555 C CA . LEU B 1 51 ? 2.697 -19.891 4.539 1 97.94 51 LEU B CA 1
ATOM 1556 C C . LEU B 1 51 ? 3.816 -20.016 5.57 1 97.94 51 LEU B C 1
ATOM 1558 O O . LEU B 1 51 ? 3.744 -20.844 6.477 1 97.94 51 LEU B O 1
ATOM 1562 N N . GLY B 1 52 ? 4.875 -19.266 5.41 1 97.44 52 GLY B N 1
ATOM 1563 C CA . GLY B 1 52 ? 5.945 -19.203 6.395 1 97.44 52 GLY B CA 1
ATOM 1564 C C . GLY B 1 52 ? 5.695 -18.172 7.477 1 97.44 52 GLY B C 1
ATOM 1565 O O . GLY B 1 52 ? 4.93 -17.219 7.277 1 97.44 52 GLY B O 1
ATOM 1566 N N . ALA B 1 53 ? 6.391 -18.328 8.547 1 96.62 53 ALA B N 1
ATOM 1567 C CA . ALA B 1 53 ? 6.309 -17.344 9.609 1 96.62 53 ALA B CA 1
ATOM 1568 C C . ALA B 1 53 ? 7.012 -16.047 9.211 1 96.62 53 ALA B C 1
ATOM 1570 O O . ALA B 1 53 ? 8.078 -16.078 8.586 1 96.62 53 ALA B O 1
ATOM 1571 N N . VAL B 1 54 ? 6.516 -14.961 9.609 1 95.19 54 VAL B N 1
ATOM 1572 C CA . VAL B 1 54 ? 7.027 -13.641 9.234 1 95.19 54 VAL B CA 1
ATOM 1573 C C . VAL B 1 54 ? 8.461 -13.492 9.727 1 95.19 54 VAL B C 1
ATOM 1575 O O . VAL B 1 54 ? 9.297 -12.867 9.062 1 95.19 54 VAL B O 1
ATOM 1578 N N . ASP B 1 55 ? 8.812 -14 10.844 1 92.75 55 ASP B N 1
ATOM 1579 C CA . ASP B 1 55 ? 10.109 -13.789 11.477 1 92.75 55 ASP B CA 1
ATOM 1580 C C . ASP B 1 55 ? 11.148 -14.773 10.945 1 92.75 55 ASP B C 1
ATOM 1582 O O . ASP B 1 55 ? 12.328 -14.688 11.281 1 92.75 55 ASP B O 1
ATOM 1586 N N . ALA B 1 56 ? 10.82 -15.68 10.086 1 90.88 56 ALA B N 1
ATOM 1587 C CA . ALA B 1 56 ? 11.727 -16.719 9.602 1 90.88 56 ALA B CA 1
ATOM 1588 C C . ALA B 1 56 ? 12.219 -16.422 8.195 1 90.88 56 ALA B C 1
ATOM 1590 O O . ALA B 1 56 ? 12.648 -17.328 7.469 1 90.88 56 ALA B O 1
ATOM 1591 N N . SER B 1 57 ? 12.109 -15.164 7.82 1 93.25 57 SER B N 1
ATOM 1592 C CA . SER B 1 57 ? 12.508 -14.859 6.449 1 93.25 57 SER B CA 1
ATOM 1593 C C . SER B 1 57 ? 13.156 -13.477 6.363 1 93.25 57 SER B C 1
ATOM 1595 O O . SER B 1 57 ? 12.93 -12.625 7.219 1 93.25 57 SER B O 1
ATOM 1597 N N . HIS B 1 58 ? 13.969 -13.352 5.328 1 97.75 58 HIS B N 1
ATOM 1598 C CA . HIS B 1 58 ? 14.5 -12.047 4.938 1 97.75 58 HIS B CA 1
ATOM 1599 C C . HIS B 1 58 ? 13.586 -11.359 3.93 1 97.75 58 HIS B C 1
ATOM 1601 O O . HIS B 1 58 ? 12.812 -12.023 3.238 1 97.75 58 HIS B O 1
ATOM 1607 N N . TYR B 1 59 ? 13.727 -10.062 3.898 1 98.62 59 TYR B N 1
ATOM 1608 C CA . TYR B 1 59 ? 13.172 -9.352 2.75 1 98.62 59 TYR B CA 1
ATOM 1609 C C . TYR B 1 59 ? 13.906 -9.727 1.471 1 98.62 59 TYR B C 1
ATOM 1611 O O . TYR B 1 59 ? 15.133 -9.891 1.48 1 98.62 59 TYR B O 1
ATOM 1619 N N . GLU B 1 60 ? 13.227 -9.75 0.43 1 98.81 60 GLU B N 1
ATOM 1620 C CA . GLU B 1 60 ? 13.844 -9.82 -0.893 1 98.81 60 GLU B CA 1
ATOM 1621 C C . GLU B 1 60 ? 13.531 -8.562 -1.706 1 98.81 60 GLU B C 1
ATOM 1623 O O . GLU B 1 60 ? 12.5 -7.922 -1.498 1 98.81 60 GLU B O 1
ATOM 1628 N N . ALA B 1 61 ? 14.352 -8.234 -2.58 1 98.62 61 ALA B N 1
ATOM 1629 C CA . ALA B 1 61 ? 14.164 -7.113 -3.5 1 98.62 61 ALA B CA 1
ATOM 1630 C C . ALA B 1 61 ? 14.688 -7.457 -4.891 1 98.62 61 ALA B C 1
ATOM 1632 O O . ALA B 1 61 ? 15.648 -8.219 -5.031 1 98.62 61 ALA B O 1
ATOM 1633 N N . HIS B 1 62 ? 14.008 -6.957 -5.855 1 98.56 62 HIS B N 1
ATOM 1634 C CA . HIS B 1 62 ? 14.367 -7.145 -7.258 1 98.56 62 HIS B CA 1
ATOM 1635 C C . HIS B 1 62 ? 14.688 -5.816 -7.93 1 98.56 62 HIS B C 1
ATOM 1637 O O . HIS B 1 62 ? 14.281 -4.758 -7.445 1 98.56 62 HIS B O 1
ATOM 1643 N N . ARG B 1 63 ? 15.438 -5.891 -9.055 1 97.81 63 ARG B N 1
ATOM 1644 C CA . ARG B 1 63 ? 15.805 -4.66 -9.75 1 97.81 63 ARG B CA 1
ATOM 1645 C C . ARG B 1 63 ? 15.312 -4.688 -11.195 1 97.81 63 ARG B C 1
ATOM 1647 O O . ARG B 1 63 ? 15.102 -3.637 -11.805 1 97.81 63 ARG B O 1
ATOM 1654 N N . LYS B 1 64 ? 15.125 -5.859 -11.727 1 97.25 64 LYS B N 1
ATOM 1655 C CA . LYS B 1 64 ? 14.773 -5.996 -13.141 1 97.25 64 LYS B CA 1
ATOM 1656 C C . LYS B 1 64 ? 13.266 -6.145 -13.312 1 97.25 64 LYS B C 1
ATOM 1658 O O . LYS B 1 64 ? 12.688 -5.629 -14.273 1 97.25 64 LYS B O 1
ATOM 1663 N N . TRP B 1 65 ? 12.633 -6.773 -12.359 1 97.38 65 TRP B N 1
ATOM 1664 C CA . TRP B 1 65 ? 11.211 -7.098 -12.445 1 97.38 65 TRP B CA 1
ATOM 1665 C C . TRP B 1 65 ? 10.445 -6.484 -11.281 1 97.38 65 TRP B C 1
ATOM 1667 O O . TRP B 1 65 ? 10.914 -6.496 -10.141 1 97.38 65 TRP B O 1
ATOM 1677 N N . LEU B 1 66 ? 9.359 -5.906 -11.625 1 98 66 LEU B N 1
ATOM 1678 C CA . LEU B 1 66 ? 8.406 -5.707 -10.531 1 98 66 LEU B CA 1
ATOM 1679 C C . LEU B 1 66 ? 7.543 -6.945 -10.328 1 98 66 LEU B C 1
ATOM 1681 O O . LEU B 1 66 ? 7.348 -7.73 -11.258 1 98 66 LEU B O 1
ATOM 1685 N N . ASP B 1 67 ? 7.098 -7.168 -9.109 1 98.69 67 ASP B N 1
ATOM 1686 C CA . ASP B 1 67 ? 6.234 -8.297 -8.766 1 98.69 67 ASP B CA 1
ATOM 1687 C C . ASP B 1 67 ? 4.812 -7.828 -8.469 1 98.69 67 ASP B C 1
ATOM 1689 O O . ASP B 1 67 ? 4.617 -6.82 -7.785 1 98.69 67 ASP B O 1
ATOM 1693 N N . ILE B 1 68 ? 3.891 -8.547 -8.984 1 98.69 68 ILE B N 1
ATOM 1694 C CA . ILE B 1 68 ? 2.504 -8.406 -8.555 1 98.69 68 ILE B CA 1
ATOM 1695 C C . ILE B 1 68 ? 2.039 -9.703 -7.898 1 98.69 68 ILE B C 1
ATOM 1697 O O . ILE B 1 68 ? 1.998 -10.758 -8.539 1 98.69 68 ILE B O 1
ATOM 1701 N N . HIS B 1 69 ? 1.751 -9.641 -6.594 1 98.75 69 HIS B N 1
ATOM 1702 C CA . HIS B 1 69 ? 1.3 -10.797 -5.84 1 98.75 69 HIS B CA 1
ATOM 1703 C C . HIS B 1 69 ? -0.223 -10.867 -5.793 1 98.75 69 HIS B C 1
ATOM 1705 O O . HIS B 1 69 ? -0.881 -9.914 -5.383 1 98.75 69 HIS B O 1
ATOM 1711 N N . VAL B 1 70 ? -0.789 -12.039 -6.215 1 98 70 VAL B N 1
ATOM 1712 C CA . VAL B 1 70 ? -2.232 -12.227 -6.328 1 98 70 VAL B CA 1
ATOM 1713 C C . VAL B 1 70 ? -2.631 -13.57 -5.734 1 98 70 VAL B C 1
ATOM 1715 O O . VAL B 1 70 ? -2.486 -14.609 -6.383 1 98 70 VAL B O 1
ATOM 1718 N N . PRO B 1 71 ? -3.186 -13.562 -4.551 1 97.56 71 PRO B N 1
ATOM 1719 C CA . PRO B 1 71 ? -3.717 -14.836 -4.059 1 97.56 71 PRO B CA 1
ATOM 1720 C C . PRO B 1 71 ? -4.809 -15.406 -4.961 1 97.56 71 PRO B C 1
ATOM 1722 O O . PRO B 1 71 ? -5.66 -14.656 -5.457 1 97.56 71 PRO B O 1
ATOM 1725 N N . LEU B 1 72 ? -4.73 -16.688 -5.18 1 96.44 72 LEU B N 1
ATOM 1726 C CA . LEU B 1 72 ? -5.77 -17.406 -5.914 1 96.44 72 LEU B CA 1
ATOM 1727 C C . LEU B 1 72 ? -6.645 -18.203 -4.961 1 96.44 72 LEU B C 1
ATOM 1729 O O . LEU B 1 72 ? -7.855 -18.312 -5.168 1 96.44 72 LEU B O 1
ATOM 1733 N N . GLU B 1 73 ? -6.074 -18.812 -3.98 1 95.94 73 GLU B N 1
ATOM 1734 C CA . GLU B 1 73 ? -6.738 -19.531 -2.9 1 95.94 73 GLU B CA 1
ATOM 1735 C C . GLU B 1 73 ? -6.133 -19.188 -1.545 1 95.94 73 GLU B C 1
ATOM 1737 O O . GLU B 1 73 ? -4.914 -19.047 -1.42 1 95.94 73 GLU B O 1
ATOM 1742 N N . GLY B 1 74 ? -7.105 -19.047 -0.513 1 95.75 74 GLY B N 1
ATOM 1743 C CA . GLY B 1 74 ? -6.625 -18.656 0.802 1 95.75 74 GLY B CA 1
ATOM 1744 C C . GLY B 1 74 ? -6.285 -17.188 0.898 1 95.75 74 GLY B C 1
ATOM 1745 O O . GLY B 1 74 ? -6.988 -16.344 0.33 1 95.75 74 GLY B O 1
ATOM 1746 N N . HIS B 1 75 ? -5.352 -16.859 1.77 1 96.94 75 HIS B N 1
ATOM 1747 C CA . HIS B 1 75 ? -4.832 -15.508 1.969 1 96.94 75 HIS B CA 1
ATOM 1748 C C . HIS B 1 75 ? -3.346 -15.539 2.312 1 96.94 75 HIS B C 1
ATOM 1750 O O . HIS B 1 75 ? -2.799 -16.594 2.635 1 96.94 75 HIS B O 1
ATOM 1756 N N . GLU B 1 76 ? -2.75 -14.461 2.178 1 97.94 76 GLU B N 1
ATOM 1757 C CA . GLU B 1 76 ? -1.373 -14.328 2.645 1 97.94 76 GLU B CA 1
ATOM 1758 C C . GLU B 1 76 ? -1.117 -12.945 3.232 1 97.94 76 GLU B C 1
ATOM 1760 O O . GLU B 1 76 ? -1.85 -11.992 2.941 1 97.94 76 GLU B O 1
ATOM 1765 N N . TYR B 1 77 ? -0.163 -12.898 4.082 1 98.25 77 TYR B N 1
ATOM 1766 C CA . TYR B 1 77 ? 0.443 -11.625 4.469 1 98.25 77 TYR B CA 1
ATOM 1767 C C . TYR B 1 77 ? 1.684 -11.336 3.629 1 98.25 77 TYR B C 1
ATOM 1769 O O . TYR B 1 77 ? 2.525 -12.219 3.434 1 98.25 77 TYR B O 1
ATOM 1777 N N . LEU B 1 78 ? 1.713 -10.211 3.064 1 98.75 78 LEU B N 1
ATOM 1778 C CA . LEU B 1 78 ? 2.904 -9.672 2.42 1 98.75 78 LEU B CA 1
ATOM 1779 C C . LEU B 1 78 ? 3.506 -8.539 3.252 1 98.75 78 LEU B C 1
ATOM 1781 O O . LEU B 1 78 ? 2.828 -7.555 3.549 1 98.75 78 LEU B O 1
ATOM 1785 N N . ILE B 1 79 ? 4.762 -8.727 3.664 1 98.75 79 ILE B N 1
ATOM 1786 C CA . ILE B 1 79 ? 5.461 -7.691 4.414 1 98.75 79 ILE B CA 1
ATOM 1787 C C . ILE B 1 79 ? 6.293 -6.836 3.461 1 98.75 79 ILE B C 1
ATOM 1789 O O . ILE B 1 79 ? 7.031 -7.367 2.627 1 98.75 79 ILE B O 1
ATOM 1793 N N . VAL B 1 80 ? 6.148 -5.531 3.545 1 98.81 80 VAL B N 1
ATOM 1794 C CA . VAL B 1 80 ? 6.82 -4.645 2.602 1 98.81 80 VAL B CA 1
ATOM 1795 C C . VAL B 1 80 ? 7.535 -3.527 3.361 1 98.81 80 VAL B C 1
ATOM 1797 O O . VAL B 1 80 ? 7.02 -3.021 4.359 1 98.81 80 VAL B O 1
ATOM 1800 N N . ALA B 1 81 ? 8.656 -3.186 2.918 1 98.56 81 ALA B N 1
ATOM 1801 C CA . ALA B 1 81 ? 9.422 -2.047 3.422 1 98.56 81 ALA B CA 1
ATOM 1802 C C . ALA B 1 81 ? 10.273 -1.426 2.316 1 98.56 81 ALA B C 1
ATOM 1804 O O . ALA B 1 81 ? 10.703 -2.119 1.395 1 98.56 81 ALA B O 1
ATOM 1805 N N . PRO B 1 82 ? 10.438 -0.106 2.398 1 98.25 82 PRO B N 1
ATOM 1806 C CA . PRO B 1 82 ? 11.367 0.468 1.42 1 98.25 82 PRO B CA 1
ATOM 1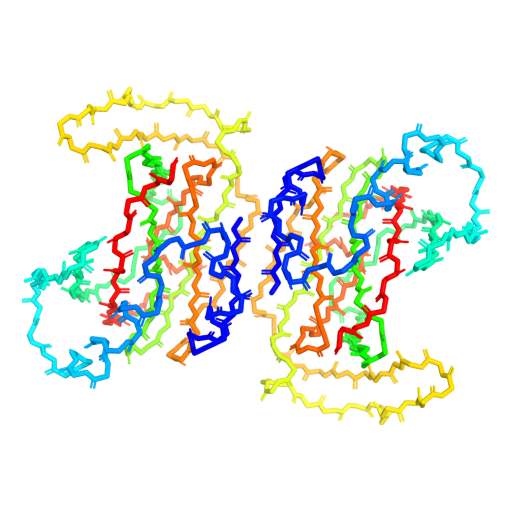807 C C . PRO B 1 82 ? 12.789 -0.059 1.578 1 98.25 82 PRO B C 1
ATOM 1809 O O . PRO B 1 82 ? 13.297 -0.149 2.699 1 98.25 82 PRO B O 1
ATOM 1812 N N . THR B 1 83 ? 13.414 -0.317 0.483 1 98.06 83 THR B N 1
ATOM 1813 C CA . THR B 1 83 ? 14.766 -0.872 0.507 1 98.06 83 THR B CA 1
ATOM 1814 C C . THR B 1 83 ? 15.719 0.072 1.227 1 98.06 83 THR B C 1
ATOM 1816 O O . THR B 1 83 ? 16.641 -0.375 1.908 1 98.06 83 THR B O 1
ATOM 1819 N N . CYS B 1 84 ? 15.484 1.329 1.155 1 96.19 84 CYS B N 1
ATOM 1820 C CA . CYS B 1 84 ? 16.406 2.328 1.686 1 96.19 84 CYS B CA 1
ATOM 1821 C C . CYS B 1 84 ? 16.391 2.33 3.209 1 96.19 84 CYS B C 1
ATOM 1823 O O . CYS B 1 84 ? 17.234 2.965 3.844 1 96.19 84 CYS B O 1
ATOM 1825 N N . GLN B 1 85 ? 15.531 1.576 3.809 1 96.44 85 GLN B N 1
ATOM 1826 C CA . GLN B 1 85 ? 15.43 1.529 5.262 1 96.44 85 GLN B CA 1
ATOM 1827 C C . GLN B 1 85 ? 15.875 0.172 5.801 1 96.44 85 GLN B C 1
ATOM 1829 O O . GLN B 1 85 ? 15.594 -0.165 6.953 1 96.44 85 GLN B O 1
ATOM 1834 N N . LEU B 1 86 ? 16.438 -0.613 4.969 1 98.06 86 LEU B N 1
ATOM 1835 C CA . LEU B 1 86 ? 16.828 -1.968 5.34 1 98.06 86 LEU B CA 1
ATOM 1836 C C . LEU B 1 86 ? 18.328 -2.17 5.148 1 98.06 86 LEU B C 1
ATOM 1838 O O . LEU B 1 86 ? 18.984 -1.367 4.484 1 98.06 86 LEU B O 1
ATOM 1842 N N . ASN B 1 87 ? 18.812 -3.217 5.754 1 98.19 87 ASN B N 1
ATOM 1843 C CA . ASN B 1 87 ? 20.219 -3.594 5.617 1 98.19 87 ASN B CA 1
ATOM 1844 C C . ASN B 1 87 ? 20.391 -4.809 4.711 1 98.19 87 ASN B C 1
ATOM 1846 O O . ASN B 1 87 ? 19.688 -5.816 4.879 1 98.19 87 ASN B O 1
ATOM 1850 N N . GLU B 1 88 ? 21.328 -4.695 3.797 1 97.5 88 GLU B N 1
ATOM 1851 C CA . GLU B 1 88 ? 21.578 -5.816 2.898 1 97.5 88 GLU B CA 1
ATOM 1852 C C . GLU B 1 88 ? 22.188 -7 3.648 1 97.5 88 GLU B C 1
ATOM 1854 O O . GLU B 1 88 ? 23.109 -6.828 4.453 1 97.5 88 GLU B O 1
ATOM 1859 N N . VAL B 1 89 ? 21.688 -8.133 3.463 1 97.56 89 VAL B N 1
ATOM 1860 C CA . VAL B 1 89 ? 22.188 -9.375 4.039 1 97.56 89 VAL B CA 1
ATOM 1861 C C . VAL B 1 89 ? 22.938 -10.172 2.98 1 97.56 89 VAL B C 1
ATOM 1863 O O . VAL B 1 89 ? 24.016 -10.727 3.254 1 97.56 89 VAL B O 1
ATOM 1866 N N . THR B 1 90 ? 22.297 -10.312 1.88 1 97.62 90 THR B N 1
ATOM 1867 C CA . THR B 1 90 ? 22.906 -10.922 0.696 1 97.62 90 THR B CA 1
ATOM 1868 C C . THR B 1 90 ? 22.875 -9.945 -0.48 1 97.62 90 THR B C 1
ATOM 1870 O O . THR B 1 90 ? 21.828 -9.398 -0.814 1 97.62 90 THR B O 1
ATOM 1873 N N . ALA B 1 91 ? 24.031 -9.805 -1.061 1 97.12 91 ALA B N 1
ATOM 1874 C CA . ALA B 1 91 ? 24.172 -8.836 -2.146 1 97.12 91 ALA B CA 1
ATOM 1875 C C . ALA B 1 91 ? 23.328 -9.227 -3.348 1 97.12 91 ALA B C 1
ATOM 1877 O O . ALA B 1 91 ? 23.047 -10.406 -3.561 1 97.12 91 ALA B O 1
ATOM 1878 N N . TYR B 1 92 ? 23.047 -8.242 -4.055 1 98.25 92 TYR B N 1
ATOM 1879 C CA . TYR B 1 92 ? 22.219 -8.414 -5.25 1 98.25 92 TYR B CA 1
ATOM 1880 C C . TYR B 1 92 ? 22.891 -9.367 -6.234 1 98.25 92 TYR B C 1
ATOM 1882 O O . TYR B 1 92 ? 24.078 -9.211 -6.555 1 98.25 92 TYR B O 1
ATOM 1890 N N . ASP B 1 93 ? 22.172 -10.352 -6.66 1 98.25 93 ASP B N 1
ATOM 1891 C CA . ASP B 1 93 ? 22.547 -11.281 -7.715 1 98.25 93 ASP B CA 1
ATOM 1892 C C . ASP B 1 93 ? 21.859 -10.938 -9.031 1 98.25 93 ASP B C 1
ATOM 1894 O O . ASP B 1 93 ? 20.656 -11.156 -9.188 1 98.25 93 ASP B O 1
ATOM 1898 N N . ALA B 1 94 ? 22.562 -10.461 -10.023 1 97.31 94 ALA B N 1
ATOM 1899 C CA . ALA B 1 94 ? 22 -9.969 -11.281 1 97.31 94 ALA B CA 1
ATOM 1900 C C . ALA B 1 94 ? 21.391 -11.109 -12.086 1 97.31 94 ALA B C 1
ATOM 1902 O O . ALA B 1 94 ? 20.422 -10.914 -12.82 1 97.31 94 ALA B O 1
ATOM 1903 N N . GLU B 1 95 ? 21.984 -12.266 -11.961 1 97.56 95 GLU B N 1
ATOM 1904 C CA . GLU B 1 95 ? 21.469 -13.422 -12.68 1 97.56 95 GLU B CA 1
ATOM 1905 C C . GLU B 1 95 ? 20.109 -13.852 -12.141 1 97.56 95 GLU B C 1
ATOM 1907 O O . GLU B 1 95 ? 19.203 -14.188 -12.906 1 97.56 95 GLU B O 1
ATOM 1912 N N . LYS B 1 96 ? 19.922 -13.805 -10.898 1 97.5 96 LYS B N 1
ATOM 1913 C CA . LYS B 1 96 ? 18.672 -14.234 -10.266 1 97.5 96 LYS B CA 1
ATOM 1914 C C . LYS B 1 96 ? 17.75 -13.047 -10.008 1 97.5 96 LYS B C 1
ATOM 1916 O O . LYS B 1 96 ? 16.594 -13.227 -9.633 1 97.5 96 LYS B O 1
ATOM 1921 N N . ASP B 1 97 ? 18.281 -11.836 -10.125 1 98.25 97 ASP B N 1
ATOM 1922 C CA . ASP B 1 97 ? 17.562 -10.594 -9.883 1 98.25 97 ASP B CA 1
ATOM 1923 C C . ASP B 1 97 ? 17 -10.547 -8.461 1 98.25 97 ASP B C 1
ATOM 1925 O O . ASP B 1 97 ? 15.805 -10.328 -8.266 1 98.25 97 ASP B O 1
ATOM 1929 N N . ILE B 1 98 ? 17.922 -10.703 -7.496 1 98.5 98 ILE B N 1
ATOM 1930 C CA . ILE B 1 98 ? 17.391 -10.734 -6.137 1 98.5 98 ILE B CA 1
ATOM 1931 C C . ILE B 1 98 ? 18.484 -10.289 -5.156 1 98.5 98 ILE B C 1
ATOM 1933 O O . ILE B 1 98 ? 19.656 -10.594 -5.34 1 98.5 98 ILE B O 1
ATOM 1937 N N . ALA B 1 99 ? 18.188 -9.539 -4.254 1 98.56 99 ALA B N 1
ATOM 1938 C CA . ALA B 1 99 ? 18.938 -9.242 -3.039 1 98.56 99 ALA B CA 1
ATOM 1939 C C . ALA B 1 99 ? 18.141 -9.602 -1.791 1 98.56 99 ALA B C 1
ATOM 1941 O O . ALA B 1 99 ? 16.906 -9.609 -1.82 1 98.56 99 ALA B O 1
ATOM 1942 N N . PHE B 1 100 ? 18.766 -9.914 -0.705 1 98.69 100 PHE B N 1
ATOM 1943 C CA . PHE B 1 100 ? 18.109 -10.148 0.573 1 98.69 100 PHE B CA 1
ATOM 1944 C C . PHE B 1 100 ? 18.5 -9.078 1.586 1 98.69 100 PHE B C 1
ATOM 1946 O O . PHE B 1 100 ? 19.656 -8.664 1.655 1 98.69 100 PHE B O 1
ATOM 1953 N N . LEU B 1 101 ? 17.531 -8.609 2.219 1 98.69 101 LEU B N 1
ATOM 1954 C CA . LEU B 1 101 ? 17.703 -7.527 3.18 1 98.69 101 LEU B CA 1
ATOM 1955 C C . LEU B 1 101 ? 17.031 -7.855 4.504 1 98.69 101 LEU B C 1
ATOM 1957 O O . LEU B 1 101 ? 16.188 -8.758 4.566 1 98.69 101 LEU B O 1
ATOM 1961 N N . ASP B 1 102 ? 17.438 -7.141 5.578 1 98.25 102 ASP B N 1
ATOM 1962 C CA . ASP B 1 102 ? 16.812 -7.281 6.891 1 98.25 102 ASP B CA 1
ATOM 1963 C C . ASP B 1 102 ? 16.531 -5.918 7.52 1 98.25 102 ASP B C 1
ATOM 1965 O O . ASP B 1 102 ? 17.219 -4.941 7.211 1 98.25 102 ASP B O 1
ATOM 1969 N N . GLY B 1 103 ? 15.656 -5.941 8.398 1 97.31 103 GLY B N 1
ATOM 1970 C CA . GLY B 1 103 ? 15.227 -4.758 9.133 1 97.31 103 GLY B CA 1
ATOM 1971 C C . GLY B 1 103 ? 13.852 -4.914 9.766 1 97.31 103 GLY B C 1
ATOM 1972 O O . GLY B 1 103 ? 13.281 -6.004 9.75 1 97.31 103 GLY B O 1
ATOM 1973 N N . PRO B 1 104 ? 13.359 -3.852 10.359 1 95.69 104 PRO B N 1
ATOM 1974 C CA . PRO B 1 104 ? 12.062 -3.939 11.047 1 95.69 104 PRO B CA 1
ATOM 1975 C C . PRO B 1 104 ? 10.891 -4.094 10.086 1 95.69 104 PRO B C 1
ATOM 1977 O O . PRO B 1 104 ? 11 -3.721 8.914 1 95.69 104 PRO B O 1
ATOM 1980 N N . ILE B 1 105 ? 9.828 -4.652 10.57 1 96.38 105 ILE B N 1
ATOM 1981 C CA . ILE B 1 105 ? 8.57 -4.723 9.828 1 96.38 105 ILE B CA 1
ATOM 1982 C C . ILE B 1 105 ? 7.957 -3.328 9.727 1 96.38 105 ILE B C 1
ATOM 1984 O O . ILE B 1 105 ? 7.832 -2.621 10.727 1 96.38 105 ILE B O 1
ATOM 1988 N N . GLN B 1 106 ? 7.598 -2.957 8.508 1 96.56 106 GLN B N 1
ATOM 1989 C CA . GLN B 1 106 ? 7.027 -1.625 8.336 1 96.56 106 GLN B CA 1
ATOM 1990 C C . GLN B 1 106 ? 5.582 -1.704 7.859 1 96.56 106 GLN B C 1
ATOM 1992 O O . GLN B 1 106 ? 4.684 -1.139 8.484 1 96.56 106 GLN B O 1
ATOM 1997 N N . THR B 1 107 ? 5.34 -2.381 6.777 1 98.44 107 THR B N 1
ATOM 1998 C CA . THR B 1 107 ? 3.992 -2.504 6.23 1 98.44 107 THR B CA 1
ATOM 1999 C C . THR B 1 107 ? 3.57 -3.969 6.156 1 98.44 107 THR B C 1
ATOM 2001 O O . THR B 1 107 ? 4.328 -4.816 5.68 1 98.44 107 THR B O 1
ATOM 2004 N N . ILE B 1 108 ? 2.414 -4.238 6.699 1 98.5 108 ILE B N 1
ATOM 2005 C CA . ILE B 1 108 ? 1.81 -5.566 6.641 1 98.5 108 ILE B CA 1
ATOM 2006 C C . ILE B 1 108 ? 0.541 -5.52 5.793 1 98.5 108 ILE B C 1
ATOM 2008 O O . ILE B 1 108 ? -0.412 -4.809 6.129 1 98.5 108 ILE B O 1
ATOM 2012 N N . VAL B 1 109 ? 0.504 -6.258 4.719 1 98.75 109 VAL B N 1
ATOM 2013 C CA . VAL B 1 109 ? -0.638 -6.297 3.811 1 98.75 109 VAL B CA 1
ATOM 2014 C C . VAL B 1 109 ? -1.294 -7.672 3.863 1 98.75 109 VAL B C 1
ATOM 2016 O O . VAL B 1 109 ? -0.652 -8.688 3.57 1 98.75 109 VAL B O 1
ATOM 2019 N N . LYS B 1 110 ? -2.467 -7.773 4.289 1 97.94 110 LYS B N 1
ATOM 2020 C CA . LYS B 1 110 ? -3.232 -9.008 4.137 1 97.94 110 LYS B CA 1
ATOM 2021 C C . LYS B 1 110 ? -3.943 -9.047 2.787 1 97.94 110 LYS B C 1
ATOM 2023 O O . LYS B 1 110 ? -4.766 -8.18 2.484 1 97.94 110 LYS B O 1
ATOM 2028 N N . LEU B 1 111 ? -3.682 -10.008 2.01 1 98.06 111 LEU B N 1
ATOM 2029 C CA . LEU B 1 111 ? -4.227 -10.117 0.662 1 98.06 111 LEU B CA 1
ATOM 2030 C C . LEU B 1 111 ? -5.188 -11.297 0.557 1 98.06 111 LEU B C 1
ATOM 2032 O O . LEU B 1 111 ? -4.883 -12.398 1.027 1 98.06 111 LEU B O 1
ATOM 2036 N N . TYR B 1 112 ? -6.246 -11.07 -0.038 1 97.31 112 TYR B N 1
ATOM 2037 C CA . TYR B 1 112 ? -7.234 -12.086 -0.37 1 97.31 112 TYR B CA 1
ATOM 2038 C C . TYR B 1 112 ? -7.395 -12.227 -1.879 1 97.31 112 TYR B C 1
ATOM 2040 O O . TYR B 1 112 ? -6.957 -11.359 -2.637 1 97.31 112 TYR B O 1
ATOM 2048 N N . PRO B 1 113 ? -7.984 -13.375 -2.299 1 96.5 113 PRO B N 1
ATOM 2049 C CA . PRO B 1 113 ? -8.258 -13.5 -3.734 1 96.5 113 PRO B CA 1
ATOM 2050 C C . PRO B 1 113 ? -9.023 -12.305 -4.297 1 96.5 113 PRO B C 1
ATOM 2052 O O . PRO B 1 113 ? -9.953 -11.805 -3.656 1 96.5 113 PRO B O 1
ATOM 2055 N N . GLY B 1 114 ? -8.633 -11.875 -5.469 1 94.88 114 GLY B N 1
ATOM 2056 C CA . GLY B 1 114 ? -9.211 -10.688 -6.078 1 94.88 114 GLY B CA 1
ATOM 2057 C C . GLY B 1 114 ? -8.383 -9.438 -5.863 1 94.88 114 GLY B C 1
ATOM 2058 O O . GLY B 1 114 ? -8.5 -8.469 -6.617 1 94.88 114 GLY B O 1
ATOM 2059 N N . GLN B 1 115 ? -7.57 -9.43 -4.867 1 97.88 115 GLN B N 1
ATOM 2060 C CA . GLN B 1 115 ? -6.695 -8.305 -4.559 1 97.88 115 GLN B CA 1
ATOM 2061 C C . GLN B 1 115 ? -5.285 -8.539 -5.09 1 97.88 115 GLN B C 1
ATOM 2063 O O . GLN B 1 115 ? -4.93 -9.672 -5.441 1 97.88 115 GLN B O 1
ATOM 2068 N N . ALA B 1 116 ? -4.559 -7.48 -5.191 1 98.62 116 ALA B N 1
ATOM 2069 C CA . ALA B 1 116 ? -3.178 -7.547 -5.66 1 98.62 116 ALA B CA 1
ATOM 2070 C C . ALA B 1 116 ? -2.305 -6.52 -4.945 1 98.62 116 ALA B C 1
ATOM 2072 O O . ALA B 1 116 ? -2.779 -5.449 -4.562 1 98.62 116 ALA B O 1
ATOM 2073 N N . CYS B 1 117 ? -1.108 -6.871 -4.742 1 98.88 117 CYS B N 1
ATOM 2074 C CA . CYS B 1 117 ? -0.08 -5.953 -4.262 1 98.88 117 CYS B CA 1
ATOM 2075 C C . CYS B 1 117 ? 1.081 -5.871 -5.246 1 98.88 117 CYS B C 1
ATOM 2077 O O . CYS B 1 117 ? 1.663 -6.895 -5.613 1 98.88 117 CYS B O 1
ATOM 2079 N N . VAL B 1 118 ? 1.371 -4.684 -5.691 1 98.81 118 VAL B N 1
ATOM 2080 C CA . VAL B 1 118 ? 2.49 -4.422 -6.59 1 98.81 118 VAL B CA 1
ATOM 2081 C C . VAL B 1 118 ? 3.689 -3.922 -5.793 1 98.81 118 VAL B C 1
ATOM 2083 O O . VAL B 1 118 ? 3.586 -2.941 -5.055 1 98.81 118 VAL B O 1
ATOM 2086 N N . VAL B 1 119 ? 4.785 -4.617 -5.965 1 98.81 119 VAL B N 1
ATOM 2087 C CA . VAL B 1 119 ? 6.023 -4.152 -5.348 1 98.81 119 VAL B CA 1
ATOM 2088 C C . VAL B 1 119 ? 7.047 -3.82 -6.43 1 98.81 119 VAL B C 1
ATOM 2090 O O . VAL B 1 119 ? 7.281 -4.621 -7.336 1 98.81 119 VAL B O 1
ATOM 2093 N N . PHE B 1 120 ? 7.617 -2.648 -6.348 1 98.31 120 PHE B N 1
ATOM 2094 C CA . PHE B 1 120 ? 8.602 -2.113 -7.277 1 98.31 120 PHE B CA 1
ATOM 2095 C C . PHE B 1 120 ? 10.016 -2.342 -6.758 1 98.31 120 PHE B C 1
ATOM 2097 O O . PHE B 1 120 ? 10.203 -2.854 -5.652 1 98.31 120 PHE B O 1
ATOM 2104 N N . PRO B 1 121 ? 11.023 -1.984 -7.598 1 97.94 121 PRO B N 1
ATOM 2105 C CA . PRO B 1 121 ? 12.406 -2.205 -7.172 1 97.94 121 PRO B CA 1
ATOM 2106 C C . PRO B 1 121 ? 12.727 -1.538 -5.836 1 97.94 121 PRO B C 1
ATOM 2108 O O . PRO B 1 121 ? 13.57 -2.029 -5.082 1 97.94 121 PRO B O 1
ATOM 2111 N N . GLU B 1 122 ? 12.055 -0.503 -5.523 1 97.75 122 GLU B N 1
ATOM 2112 C CA . GLU B 1 122 ? 12.336 0.207 -4.277 1 97.75 122 GLU B CA 1
ATOM 2113 C C . GLU B 1 122 ? 11.609 -0.44 -3.102 1 97.75 122 GLU B C 1
ATOM 2115 O O . GLU B 1 122 ? 11.812 -0.047 -1.95 1 97.75 122 GLU B O 1
ATOM 2120 N N . ASP B 1 123 ? 10.789 -1.454 -3.342 1 98.5 123 ASP B N 1
ATOM 2121 C CA . ASP B 1 123 ? 10.016 -2.137 -2.312 1 98.5 123 ASP B CA 1
ATOM 2122 C C . ASP B 1 123 ? 10.578 -3.525 -2.027 1 98.5 123 ASP B C 1
ATOM 2124 O O . ASP B 1 123 ? 10.367 -4.461 -2.801 1 98.5 123 ASP B O 1
ATOM 2128 N N . ALA B 1 124 ? 11.25 -3.668 -0.919 1 98.81 124 ALA B N 1
ATOM 2129 C CA . ALA B 1 124 ? 11.555 -5.012 -0.441 1 98.81 124 ALA B CA 1
ATOM 2130 C C . ALA B 1 124 ? 10.312 -5.684 0.136 1 98.81 124 ALA B C 1
ATOM 2132 O O . ALA B 1 124 ? 9.398 -5.008 0.613 1 98.81 124 ALA B O 1
ATOM 2133 N N . HIS B 1 125 ? 10.258 -7.004 0.036 1 98.88 125 HIS B N 1
ATOM 2134 C CA . HIS B 1 125 ? 9.047 -7.672 0.489 1 98.88 125 HIS B CA 1
ATOM 2135 C C . HIS B 1 125 ? 9.344 -9.086 0.987 1 98.88 125 HIS B C 1
ATOM 2137 O O . HIS B 1 125 ? 10.352 -9.688 0.594 1 98.88 125 HIS B O 1
ATOM 2143 N N . LYS B 1 126 ? 8.594 -9.57 1.928 1 98.62 126 LYS B N 1
ATOM 2144 C CA . LYS B 1 126 ? 8.484 -10.961 2.357 1 98.62 126 LYS B CA 1
ATOM 2145 C C . LYS B 1 126 ? 7.16 -11.57 1.902 1 98.62 126 LYS B C 1
ATOM 2147 O O . LYS B 1 126 ? 6.109 -11.305 2.492 1 98.62 126 LYS B O 1
ATOM 2152 N N . PRO B 1 127 ? 7.191 -12.375 0.84 1 98.38 127 PRO B N 1
ATOM 2153 C CA . PRO B 1 127 ? 5.938 -12.945 0.341 1 98.38 127 PRO B CA 1
ATOM 2154 C C . PRO B 1 127 ? 5.523 -14.203 1.093 1 98.38 127 PRO B C 1
ATOM 2156 O O . PRO B 1 127 ? 6.352 -14.836 1.755 1 98.38 127 PRO B O 1
ATOM 2159 N N . ALA B 1 128 ? 4.281 -14.57 1.094 1 97.94 128 ALA B N 1
ATOM 2160 C CA . ALA B 1 128 ? 3.75 -15.844 1.56 1 97.94 128 ALA B CA 1
ATOM 2161 C C . ALA B 1 128 ? 4.02 -16.047 3.049 1 97.94 128 ALA B C 1
ATOM 2163 O O . ALA B 1 128 ? 4.566 -17.078 3.457 1 97.94 128 ALA B O 1
ATOM 2164 N N . ARG B 1 129 ? 3.555 -15.023 3.826 1 98.31 129 ARG B N 1
ATOM 2165 C CA . ARG B 1 129 ? 3.803 -15.086 5.262 1 98.31 129 ARG B CA 1
ATOM 2166 C C . ARG B 1 129 ? 2.5 -15.25 6.039 1 98.31 129 ARG B C 1
ATOM 2168 O O . ARG B 1 129 ? 1.418 -15.008 5.496 1 98.31 129 ARG B O 1
ATOM 2175 N N . HIS B 1 130 ? 2.617 -15.672 7.281 1 97.38 130 HIS B N 1
ATOM 2176 C CA . HIS B 1 130 ? 1.545 -15.609 8.266 1 97.38 130 HIS B CA 1
ATOM 2177 C C . HIS B 1 130 ? 2.021 -14.961 9.562 1 97.38 130 HIS B C 1
ATOM 2179 O O . HIS B 1 130 ? 3.225 -14.883 9.82 1 97.38 130 HIS B O 1
ATOM 2185 N N . LEU B 1 131 ? 1.124 -14.438 10.398 1 94.44 131 LEU B N 1
ATOM 2186 C CA . LEU B 1 131 ? 1.451 -13.773 11.656 1 94.44 131 LEU B CA 1
ATOM 2187 C C . LEU B 1 131 ? 1.178 -14.688 12.844 1 94.44 131 LEU B C 1
ATOM 2189 O O . LEU B 1 131 ? 1.209 -14.242 13.992 1 94.44 131 LEU B O 1
ATOM 2193 N N . GLY B 1 132 ? 0.961 -15.914 12.703 1 92.12 132 GLY B N 1
ATOM 2194 C CA . GLY B 1 132 ? 0.767 -16.781 13.852 1 92.12 132 GLY B CA 1
ATOM 2195 C C . GLY B 1 132 ? 0.017 -18.062 13.516 1 92.12 132 GLY B C 1
ATOM 2196 O O . GLY B 1 132 ? 0.029 -19.016 14.297 1 92.12 132 GLY B O 1
ATOM 2197 N N . GLN B 1 133 ? -0.713 -17.984 12.453 1 91.25 133 GLN B N 1
ATOM 2198 C CA . GLN B 1 133 ? -1.466 -19.172 12.062 1 91.25 133 GLN B CA 1
ATOM 2199 C C . GLN B 1 133 ? -1.062 -19.641 10.664 1 91.25 133 GLN B C 1
ATOM 2201 O O . GLN B 1 133 ? -1.348 -18.969 9.672 1 91.25 133 GLN B O 1
ATOM 2206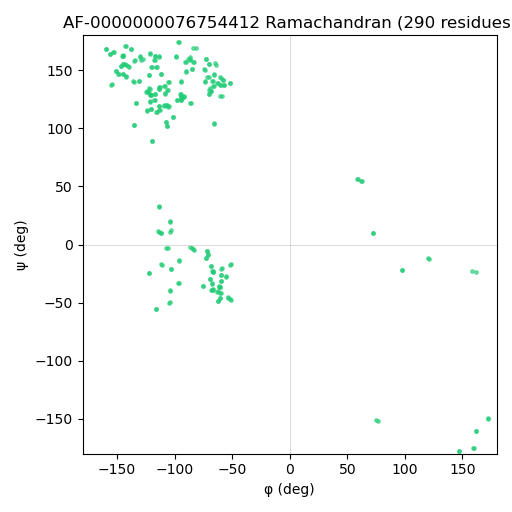 N N . ALA B 1 134 ? -0.542 -20.781 10.656 1 90.94 134 ALA B N 1
ATOM 2207 C CA . ALA B 1 134 ? -0.134 -21.359 9.383 1 90.94 134 ALA B CA 1
ATOM 2208 C C . ALA B 1 134 ? -1.346 -21.812 8.57 1 90.94 134 ALA B C 1
ATOM 2210 O O . ALA B 1 134 ? -2.336 -22.297 9.133 1 90.94 134 ALA B O 1
ATOM 2211 N N . SER B 1 135 ? -1.25 -21.578 7.293 1 96.19 135 SER B N 1
ATOM 2212 C CA . SER B 1 135 ? -2.254 -22.031 6.34 1 96.19 135 SER B CA 1
ATOM 2213 C C . SER B 1 135 ? -1.653 -22.219 4.949 1 96.19 135 SER B C 1
ATOM 2215 O O . SER B 1 135 ? -0.509 -21.828 4.707 1 96.19 135 SER B O 1
ATOM 2217 N N . THR B 1 136 ? -2.395 -22.875 4.152 1 97.56 136 THR B N 1
ATOM 2218 C CA . THR B 1 136 ? -1.953 -23.094 2.779 1 97.56 136 THR B CA 1
ATOM 2219 C C . THR B 1 136 ? -2.393 -21.938 1.879 1 97.56 136 THR B C 1
ATOM 2221 O O . THR B 1 136 ? -3.283 -21.172 2.24 1 97.56 136 THR B O 1
ATOM 2224 N N . TYR B 1 137 ? -1.694 -21.859 0.803 1 96.69 137 TYR B N 1
ATOM 2225 C CA . TYR B 1 137 ? -2.043 -20.828 -0.167 1 96.69 137 TYR B CA 1
ATOM 2226 C C . TYR B 1 137 ? -1.785 -21.297 -1.591 1 96.69 137 TYR B C 1
ATOM 2228 O O . TYR B 1 137 ? -1.048 -22.266 -1.803 1 96.69 137 TYR B O 1
ATOM 2236 N N . LYS B 1 138 ? -2.451 -20.797 -2.516 1 96.88 138 LYS B N 1
ATOM 2237 C CA . LYS B 1 138 ? -2.139 -20.766 -3.941 1 96.88 138 LYS B CA 1
ATOM 2238 C C . LYS B 1 138 ? -2.15 -19.328 -4.469 1 96.88 138 LYS B C 1
ATOM 2240 O O . LYS B 1 138 ? -3.061 -18.562 -4.164 1 96.88 138 LYS B O 1
ATOM 2245 N N . LYS B 1 139 ? -1.092 -19 -5.191 1 97.44 139 LYS B N 1
ATOM 2246 C CA . LYS B 1 139 ? -1.055 -17.625 -5.652 1 97.44 139 LYS B CA 1
ATOM 2247 C C . LYS B 1 139 ? -0.415 -17.516 -7.035 1 97.44 139 LYS B C 1
ATOM 2249 O O . LYS B 1 139 ? 0.212 -18.469 -7.504 1 97.44 139 LYS B O 1
ATOM 2254 N N . LEU B 1 140 ? -0.677 -16.422 -7.641 1 97.31 140 LEU B N 1
ATOM 2255 C CA . LEU B 1 140 ? -0.036 -15.984 -8.875 1 97.31 140 LEU B CA 1
ATOM 2256 C C . LEU B 1 140 ? 0.903 -14.812 -8.609 1 97.31 140 LEU B C 1
ATOM 2258 O O . LEU B 1 140 ? 0.539 -13.859 -7.906 1 97.31 140 LEU B O 1
ATOM 2262 N N . VAL B 1 141 ? 2.096 -14.898 -9.07 1 98.31 141 VAL B N 1
ATOM 2263 C CA . VAL B 1 141 ? 3.006 -13.758 -9.125 1 98.31 141 VAL B CA 1
ATOM 2264 C C . VAL B 1 141 ? 3.207 -13.328 -10.57 1 98.31 141 VAL B C 1
ATOM 2266 O O . VAL B 1 141 ? 3.621 -14.125 -11.414 1 98.31 141 VAL B O 1
ATOM 2269 N N . ILE B 1 142 ? 2.852 -12.133 -10.836 1 97.81 142 ILE B N 1
ATOM 2270 C CA . ILE B 1 142 ? 3.082 -11.562 -12.164 1 97.81 142 ILE B CA 1
ATOM 2271 C C . ILE B 1 142 ? 4.398 -10.781 -12.164 1 97.81 142 ILE B C 1
ATOM 2273 O O . ILE B 1 142 ? 4.617 -9.922 -11.312 1 97.81 142 ILE B O 1
ATOM 2277 N N . LYS B 1 143 ? 5.262 -11.125 -13.047 1 98.19 143 LYS B N 1
ATOM 2278 C CA . LYS B 1 143 ? 6.539 -10.438 -13.227 1 98.19 143 LYS B CA 1
ATOM 2279 C C . LYS B 1 143 ? 6.52 -9.555 -14.469 1 98.19 143 LYS B C 1
ATOM 2281 O O . LYS B 1 143 ? 6.285 -10.031 -15.578 1 98.19 143 LYS B O 1
ATOM 2286 N N . LEU B 1 144 ? 6.699 -8.273 -14.297 1 98.12 144 LEU B N 1
ATOM 2287 C CA . LEU B 1 144 ? 6.77 -7.305 -15.383 1 98.12 144 LEU B CA 1
ATOM 2288 C C . LEU B 1 144 ? 8.094 -6.543 -15.352 1 98.12 144 LEU B C 1
ATOM 2290 O O . LEU B 1 144 ? 8.609 -6.246 -14.273 1 98.12 144 LEU B O 1
ATOM 2294 N N . PRO B 1 145 ? 8.586 -6.215 -16.5 1 96.19 145 PRO B N 1
ATOM 2295 C CA . PRO B 1 145 ? 9.844 -5.461 -16.5 1 96.19 145 PRO B CA 1
ATOM 2296 C C . PRO B 1 145 ? 9.688 -4.059 -15.93 1 96.19 145 PRO B C 1
ATOM 2298 O O . PRO B 1 145 ? 8.664 -3.404 -16.141 1 96.19 145 PRO B O 1
ATOM 2301 N N . VAL B 1 146 ? 10.703 -3.684 -15.18 1 91.94 146 VAL B N 1
ATOM 2302 C CA . VAL B 1 146 ? 10.75 -2.316 -14.672 1 91.94 146 VAL B CA 1
ATOM 2303 C C . VAL B 1 146 ? 11 -1.347 -15.828 1 91.94 146 VAL B C 1
ATOM 2305 O O . VAL B 1 146 ? 11.797 -1.631 -16.719 1 91.94 146 VAL B O 1
ATOM 2308 N N . ALA B 1 147 ? 10.266 -0.161 -15.984 1 74.25 147 ALA B N 1
ATOM 2309 C CA . ALA B 1 147 ? 10.414 0.831 -17.047 1 74.25 147 ALA B CA 1
ATOM 2310 C C . ALA B 1 147 ? 11.805 1.463 -17.016 1 74.25 147 ALA B C 1
ATOM 2312 O O . ALA B 1 147 ? 12.422 1.563 -15.961 1 74.25 147 ALA B O 1
#

Radius of gyration: 18.86 Å; Cα contacts (8 Å, |Δi|>4): 741; chains: 2; bounding box: 48×52×46 Å

Nearest PDB structures (foldseek):
  1s4c-assembly2_B  TM=8.238E-01  e=5.496E-11  Haemophilus influenzae
  4tsd-assembly1_A  TM=8.544E-01  e=9.104E-10  Helicobacter pylori 26695
  1s4c-assembly1_A  TM=8.064E-01  e=6.193E-10  Haemophilus influenzae
  1s4c-assembly2_C  TM=7.838E-01  e=3.411E-09  Haemophilus influenzae
  1s4c-assembly1_D  TM=7.650E-01  e=1.210E-08  Haemophilus influenzae

InterPro domains:
  IPR004375 NanQ anomerase/TabA/YiaL family [PF04074] (1-144)
  IPR004375 NanQ anomerase/TabA/YiaL family [PTHR34986] (1-146)
  IPR004375 NanQ anomerase/TabA/YiaL family [TIGR00022] (1-146)
  IPR037012 NanQ anomerase/TabA/YiaL superfamily [G3DSA:2.60.120.370] (1-147)

Sequence (294 aa):
MIVDQLQGLQAYSDRIPHIKAALDTFNGLAQEAIGRYDFEGGYFFIQDGELGAVDASHYEAHRKWLDIHVPLEGHEYLIVAPTCQLNEVTAYDAEKDIAFLDGPIQTIVKLYPGQACVVFPEDAHKPARHLGQASTYKKLVIKLPVAMIVDQLQGLQAYSDRIPHIKAALDTFNGLAQEAIGRYDFEGGYFFIQDGELGAVDASHYEAHRKWLDIHVPLEGHEYLIVAPTCQLNEVTAYDAEKDIAFLDGPIQTIVKLYPGQACVVFPEDAHKPARHLGQASTYKKLVIKLPVA

pLDDT: mean 95.96, std 3.93, range [74.25, 98.88]

Foldseek 3Di:
DDKDFLVCCVVVCVQFPCSVVVVVCVVPPLPPDADWADDVFFIKGKDKDKFA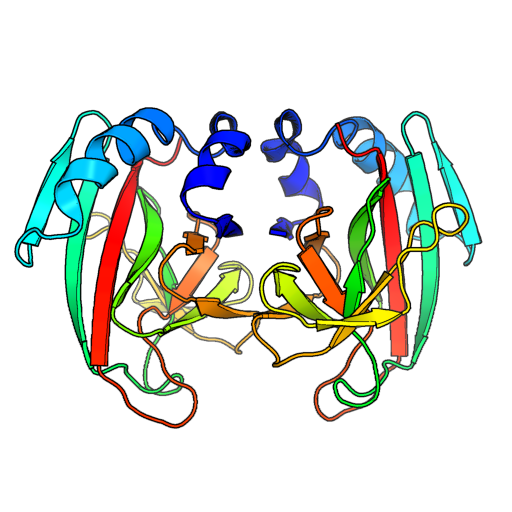APVPFFWKAFAWWKKKKAFSDDKAKKFKDFPVQWAWDADADPVVRMTTTDDDTDDIDIHDHRMIDIDHRRMTMDTRHDHPDMDMTIIMMIIGTGD/DDKDFLVCCVVVCVQFPCSVVVVVCVVPPLPPDADWADDVFFIKGKDKDKFAAPVPFFWKAFAWWKKKKAFSDDKAKKFKDFPVQWAWDADADPVVRMTTTDDDTDDIDIHDHRMIDIDHRRMTMDTRHDHPDMDMTIIMMIIGTGD

Organism: NCBI:txid592010

Secondary structure (DSSP, 8-state):
-EEEEGGGGGGGTTTSTTHHHHHHHHTTTTTSPSEEEEETTEEEEEEEEEPEEGGG--EEE-SSEEEEEEEEES-EEEEEEEGGGSEEEEEEETTTTEEEEE----EEEEE-TTEEEEE-TTEEEEEEEESS---EEEEEEEEEE--/-EEEEGGGGGGGTTTSTTHHHHHHHHTTTTTSPSEEEEETTEEEEEEEEEPEEGGG--EEE-SSEEEEEEEEES-EEEEEEEGGGSEEEEEEETTTTEEEEE----EEEEE-TTEEEEE-TTEEEEEEEESS---EEEEEEEEEE--